Protein AF-A0A7S0FZH5-F1 (afdb_monomer)

Nearest PDB structures (foldseek):
  8ar9-assembly1_A  TM=8.920E-01  e=1.756E-12  Homo sapiens
  7obp-assembly5_E  TM=8.876E-01  e=1.480E-12  Homo sapiens
  7obp-assembly1_A  TM=9.022E-01  e=3.684E-12  Homo sapiens
  4acj-assembly1_A  TM=8.806E-01  e=5.813E-12  Danio rerio
  7uzi-assembly1_U  TM=8.685E-01  e=1.499E-10  Rattus norvegicus

Solvent-accessible surface area (backbone atoms only — not comparable to full-atom values): 9950 Å² total; per-residue (Å²): 125,67,74,50,82,84,49,50,66,61,55,47,72,67,42,50,76,82,55,60,80,35,50,80,42,78,57,41,36,30,94,81,66,43,65,29,34,57,49,48,31,59,43,34,53,73,49,58,69,48,33,29,26,40,42,37,32,24,33,31,40,84,88,67,46,42,27,37,40,37,35,40,35,43,32,34,56,44,67,41,43,95,43,51,48,44,63,68,59,32,56,74,51,75,29,52,73,73,61,19,31,39,38,26,28,53,30,51,96,89,56,58,57,81,74,44,77,28,48,44,55,78,73,54,58,36,50,44,32,19,39,73,84,29,62,40,38,33,33,31,30,83,36,38,37,39,39,32,36,32,53,53,45,37,30,36,18,15,48,10,47,19,32,66,33,60,43,63,58,85,71,61,92,88,57,68,86,91,58,69,40,62,34,38,40,77,44,44,36,31,28,36,52,90

Sequence (194 aa):
HVLWDALWPYLWQWLPELGRIRDPVRCFAARTDGYNLSALLSHCARAPANSPMLLALRVRTVGSSLAVLGAFLPAAVRGTGNGYLDLASYGLIGSFASDAYVFSVLGDETSHGPPQVWHWSGHNELLLHAPANASELFVGGDGVALSLDHTLGRGSTACCATFGSPQLLPPEPGAPEGKSVEYVVLDVEVFELD

InterPro domains:
  IPR006571 TLDc domain [PF07534] (5-193)
  IPR006571 TLDc domain [PS51886] (1-194)
  IPR006571 TLDc domain [SM00584] (1-194)

pLDDT: mean 91.88, std 7.61, range [66.44, 98.5]

Structure (mmCIF, N/CA/C/O backbone):
data_AF-A0A7S0FZH5-F1
#
_entry.id   AF-A0A7S0FZH5-F1
#
loop_
_atom_site.group_PDB
_atom_site.id
_atom_site.type_symbol
_atom_site.label_atom_id
_atom_site.label_alt_id
_atom_site.label_comp_id
_atom_site.label_asym_id
_atom_site.label_entity_id
_atom_site.label_seq_id
_atom_site.pdbx_PDB_ins_code
_atom_site.Cartn_x
_atom_site.Cartn_y
_atom_site.Cartn_z
_atom_site.occupancy
_atom_site.B_iso_or_equiv
_atom_site.auth_seq_id
_atom_site.auth_comp_id
_atom_site.auth_asym_id
_atom_site.auth_atom_id
_atom_site.pdbx_PDB_model_num
ATOM 1 N N . HIS A 1 1 ? 6.808 6.415 13.853 1.00 82.56 1 HIS A N 1
ATOM 2 C CA . HIS A 1 1 ? 6.868 5.281 12.926 1.00 82.56 1 HIS A CA 1
ATOM 3 C C . HIS A 1 1 ? 5.455 4.813 12.655 1.00 82.56 1 HIS A C 1
ATOM 5 O O . HIS A 1 1 ? 4.632 4.833 13.570 1.00 82.56 1 HIS A O 1
ATOM 11 N N . VAL A 1 2 ? 5.152 4.518 11.395 1.00 91.81 2 VAL A N 1
ATOM 12 C CA . VAL A 1 2 ? 3.875 3.935 10.969 1.00 91.81 2 VAL A CA 1
ATOM 13 C C . VAL A 1 2 ? 3.861 2.454 11.322 1.00 91.81 2 VAL A C 1
ATOM 15 O O . VAL A 1 2 ? 2.899 1.977 11.917 1.00 91.81 2 VAL A O 1
ATOM 18 N N . LEU A 1 3 ? 4.949 1.757 10.992 1.00 93.00 3 LEU A N 1
ATOM 19 C CA . LEU A 1 3 ? 5.161 0.354 11.325 1.00 93.00 3 LEU A CA 1
ATOM 20 C C . LEU A 1 3 ? 5.864 0.251 12.680 1.00 93.00 3 LEU A C 1
ATOM 22 O O . LEU A 1 3 ? 6.922 0.849 12.875 1.00 93.00 3 LEU A O 1
ATOM 26 N N . TRP A 1 4 ? 5.262 -0.483 13.614 1.00 93.50 4 TRP A N 1
ATOM 27 C CA . TRP A 1 4 ? 5.869 -0.814 14.904 1.00 93.50 4 TRP A CA 1
ATOM 28 C C . TRP A 1 4 ? 6.555 -2.181 14.854 1.00 93.50 4 TRP A C 1
ATOM 30 O O . TRP A 1 4 ? 6.238 -3.011 13.998 1.00 93.50 4 TRP A O 1
ATOM 40 N N . ASP A 1 5 ? 7.469 -2.429 15.794 1.00 91.81 5 ASP A N 1
ATOM 41 C CA . ASP A 1 5 ? 8.374 -3.588 15.769 1.00 91.81 5 ASP A CA 1
ATOM 42 C C . ASP A 1 5 ? 7.642 -4.930 15.641 1.00 91.81 5 ASP A C 1
ATOM 44 O O . ASP A 1 5 ? 8.070 -5.817 14.904 1.00 91.81 5 ASP A O 1
ATOM 48 N N . ALA A 1 6 ? 6.486 -5.061 16.296 1.00 92.31 6 ALA A N 1
ATOM 49 C CA . ALA A 1 6 ? 5.689 -6.284 16.256 1.00 92.31 6 ALA A CA 1
ATOM 50 C C . ALA A 1 6 ? 5.002 -6.557 14.901 1.00 92.31 6 ALA A C 1
ATOM 52 O O . ALA A 1 6 ? 4.570 -7.689 14.683 1.00 92.31 6 ALA A O 1
ATOM 53 N N . LEU A 1 7 ? 4.897 -5.581 13.984 1.00 93.56 7 LEU A N 1
ATOM 54 C CA . LEU A 1 7 ? 4.347 -5.811 12.637 1.00 93.56 7 LEU A CA 1
ATOM 55 C C . LEU A 1 7 ? 5.366 -6.396 11.669 1.00 93.56 7 LEU A C 1
ATOM 57 O O . LEU A 1 7 ? 4.976 -7.155 10.781 1.00 93.56 7 LEU A O 1
ATOM 61 N N . TRP A 1 8 ? 6.652 -6.077 11.829 1.00 92.94 8 TRP A N 1
ATOM 62 C CA . TRP A 1 8 ? 7.685 -6.507 10.885 1.00 92.94 8 TRP A CA 1
ATOM 63 C C . TRP A 1 8 ? 7.706 -8.017 10.637 1.00 92.94 8 TRP A C 1
ATOM 65 O O . TRP A 1 8 ? 7.735 -8.389 9.465 1.00 92.94 8 TRP A O 1
ATOM 75 N N . PRO A 1 9 ? 7.594 -8.902 11.651 1.00 93.06 9 PRO A N 1
ATOM 76 C CA . PRO A 1 9 ? 7.553 -10.343 11.412 1.00 93.06 9 PRO A CA 1
ATOM 77 C C . PRO A 1 9 ? 6.411 -10.780 10.485 1.00 93.06 9 PRO A C 1
ATOM 79 O O . PRO A 1 9 ? 6.614 -11.661 9.652 1.00 93.06 9 PRO A O 1
ATOM 82 N N . TYR A 1 10 ? 5.234 -10.147 10.589 1.00 93.19 10 TYR A N 1
ATOM 83 C CA . TYR A 1 10 ? 4.08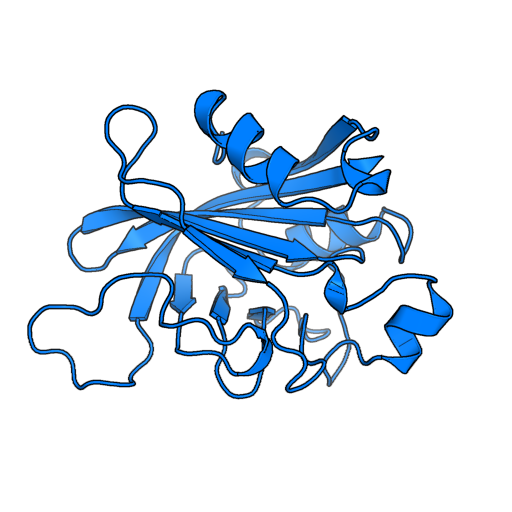8 -10.435 9.719 1.00 93.19 10 TYR A CA 1
ATOM 84 C C . TYR A 1 10 ? 4.338 -9.968 8.288 1.00 93.19 10 TYR A C 1
ATOM 86 O O . TYR A 1 10 ? 4.048 -10.694 7.346 1.00 93.19 10 TYR A O 1
ATOM 94 N N . LEU A 1 11 ? 4.911 -8.778 8.123 1.00 92.38 11 LEU A N 1
ATOM 95 C CA . LEU A 1 11 ? 5.228 -8.243 6.802 1.00 92.38 11 LEU A CA 1
ATOM 96 C C . LEU A 1 11 ? 6.306 -9.100 6.124 1.00 92.38 11 LEU A C 1
ATOM 98 O O . LEU A 1 11 ? 6.161 -9.457 4.960 1.00 92.38 11 LEU A O 1
ATOM 102 N N . TRP A 1 12 ? 7.329 -9.525 6.873 1.00 91.19 12 TRP A N 1
ATOM 103 C CA . TRP A 1 12 ? 8.430 -10.343 6.355 1.00 91.19 12 TRP A CA 1
ATOM 104 C C . TRP A 1 12 ? 7.996 -11.727 5.882 1.00 91.19 12 TRP A C 1
ATOM 106 O O . TRP A 1 12 ? 8.453 -12.193 4.840 1.00 91.19 12 TRP A O 1
ATOM 116 N N . GLN A 1 13 ? 7.106 -12.404 6.614 1.00 92.81 13 GLN A N 1
ATOM 117 C CA . GLN A 1 13 ? 6.624 -13.724 6.185 1.00 92.81 13 GLN A CA 1
ATOM 118 C C . GLN A 1 13 ? 5.816 -13.659 4.877 1.00 92.81 13 GLN A C 1
ATOM 120 O O . GLN A 1 13 ? 5.750 -14.658 4.163 1.00 92.81 13 GLN A O 1
ATOM 125 N N . TRP A 1 14 ? 5.227 -12.505 4.543 1.00 93.81 14 TRP A N 1
ATOM 126 C CA . TRP A 1 14 ? 4.457 -12.317 3.309 1.00 93.81 14 TRP A CA 1
ATOM 127 C C . TRP A 1 14 ? 5.321 -11.938 2.109 1.00 93.81 14 TRP A C 1
ATOM 129 O O . TRP A 1 14 ? 4.871 -12.079 0.973 1.00 93.81 14 TRP A O 1
ATOM 139 N N . LEU A 1 15 ? 6.564 -11.502 2.336 1.00 89.50 15 LEU A N 1
ATOM 140 C CA . LEU A 1 15 ? 7.503 -11.241 1.252 1.00 89.50 15 LEU A CA 1
ATOM 141 C C . LEU A 1 15 ? 7.856 -12.536 0.501 1.00 89.50 15 LEU A C 1
ATOM 143 O O . LEU A 1 15 ? 7.964 -13.601 1.131 1.00 89.50 15 LEU A O 1
ATOM 147 N N . PRO A 1 16 ? 8.131 -12.446 -0.814 1.00 85.69 16 PRO A N 1
ATOM 148 C CA . PRO A 1 16 ? 8.803 -13.507 -1.557 1.00 85.69 16 PRO A CA 1
ATOM 149 C C . PRO A 1 16 ? 10.143 -13.874 -0.912 1.00 85.69 16 PRO A C 1
ATOM 151 O O . PRO A 1 16 ? 10.786 -13.038 -0.275 1.00 85.69 16 PRO A O 1
ATOM 154 N N . GLU A 1 17 ? 10.612 -15.106 -1.113 1.00 84.88 17 GLU A N 1
ATOM 155 C CA . GLU A 1 17 ? 11.822 -15.627 -0.452 1.00 84.88 17 GLU A CA 1
ATOM 156 C C . GLU A 1 17 ? 13.056 -14.735 -0.648 1.00 84.88 17 GLU A C 1
ATOM 158 O O . GLU A 1 17 ? 13.764 -14.445 0.314 1.00 84.88 17 GLU A O 1
ATOM 163 N N . LEU A 1 18 ? 13.272 -14.233 -1.869 1.00 81.38 18 LEU A N 1
ATOM 164 C CA . LEU A 1 18 ? 14.382 -13.324 -2.182 1.00 81.38 18 LEU A CA 1
ATOM 165 C C . LEU A 1 18 ? 14.227 -11.932 -1.554 1.00 81.38 18 LEU A C 1
ATOM 167 O O . LEU A 1 18 ? 15.219 -11.231 -1.386 1.00 81.38 18 LEU A O 1
ATOM 171 N N . GLY A 1 19 ? 13.008 -11.517 -1.211 1.00 81.38 19 GLY A N 1
ATOM 172 C CA . GLY A 1 19 ? 12.767 -10.265 -0.495 1.00 81.38 19 GLY A CA 1
ATOM 173 C C . GLY A 1 19 ? 13.123 -10.362 0.988 1.00 81.38 19 GLY A C 1
ATOM 174 O O . GLY A 1 19 ? 13.505 -9.365 1.587 1.00 81.38 19 GLY A O 1
ATOM 175 N N . ARG A 1 20 ? 13.060 -11.561 1.584 1.00 87.00 20 ARG A N 1
ATOM 176 C CA . ARG A 1 20 ? 13.287 -11.764 3.029 1.00 87.00 20 ARG A CA 1
ATOM 177 C C . ARG A 1 20 ? 14.744 -11.628 3.463 1.00 87.00 20 ARG A C 1
ATOM 179 O O . ARG A 1 20 ? 14.995 -11.496 4.657 1.00 87.00 20 ARG A O 1
ATOM 186 N N . ILE A 1 21 ? 15.680 -11.708 2.517 1.00 87.75 21 ILE A N 1
ATOM 187 C CA . ILE A 1 21 ? 17.123 -11.568 2.770 1.00 87.75 21 ILE A CA 1
ATOM 188 C C . ILE A 1 21 ? 17.615 -10.119 2.682 1.00 87.75 21 ILE A C 1
ATOM 190 O O . ILE A 1 21 ? 18.785 -9.875 2.957 1.00 87.75 21 ILE A O 1
ATOM 194 N N . ARG A 1 22 ? 16.748 -9.198 2.252 1.00 87.81 22 ARG A N 1
ATOM 195 C CA . ARG A 1 22 ? 17.049 -7.773 2.099 1.00 87.81 22 ARG A CA 1
ATOM 196 C C . ARG A 1 22 ? 16.731 -7.021 3.375 1.00 87.81 22 ARG A C 1
ATOM 198 O O . ARG A 1 22 ? 15.865 -7.461 4.130 1.00 87.81 22 ARG A O 1
ATOM 205 N N . ASP A 1 23 ? 17.369 -5.878 3.577 1.00 90.56 23 ASP A N 1
ATOM 206 C CA . ASP A 1 23 ? 17.094 -5.012 4.719 1.00 90.56 23 ASP A CA 1
ATOM 207 C C . ASP A 1 23 ? 16.124 -3.883 4.317 1.00 90.56 23 ASP A C 1
ATOM 209 O O . ASP A 1 23 ? 16.268 -3.280 3.250 1.00 90.56 23 ASP A O 1
ATOM 213 N N . PRO A 1 24 ? 15.113 -3.554 5.147 1.00 93.75 24 PRO A N 1
ATOM 214 C CA . PRO A 1 24 ? 14.235 -2.429 4.867 1.00 93.75 24 PRO A CA 1
ATOM 215 C C . PRO A 1 24 ? 14.968 -1.111 5.113 1.00 93.75 24 PRO A C 1
ATOM 217 O O . PRO A 1 24 ? 15.319 -0.775 6.246 1.00 93.75 24 PRO A O 1
ATOM 220 N N . VAL A 1 25 ? 15.098 -0.299 4.070 1.00 95.00 25 VAL A N 1
ATOM 221 C CA . VAL A 1 25 ? 15.642 1.056 4.145 1.00 95.00 25 VAL A CA 1
ATOM 222 C C . VAL A 1 25 ? 14.518 2.057 3.918 1.00 95.00 25 VAL A C 1
ATOM 224 O O . VAL A 1 25 ? 13.882 2.098 2.868 1.00 95.00 25 VAL A O 1
ATOM 227 N N . ARG A 1 26 ? 14.247 2.907 4.912 1.00 96.25 26 ARG A N 1
ATOM 228 C CA . ARG A 1 26 ? 13.208 3.937 4.787 1.00 96.25 26 ARG A CA 1
ATOM 229 C C . ARG A 1 26 ? 13.628 4.999 3.768 1.00 96.25 26 ARG A C 1
ATOM 231 O O . ARG A 1 26 ? 14.534 5.784 4.044 1.00 96.25 26 ARG A O 1
ATOM 238 N N . CYS A 1 27 ? 12.930 5.071 2.638 1.00 96.25 27 CYS A N 1
ATOM 239 C CA . CYS A 1 27 ? 13.206 6.035 1.570 1.00 96.25 27 CYS A CA 1
ATOM 240 C C . CYS A 1 27 ? 12.354 7.313 1.671 1.00 96.25 27 CYS A C 1
ATOM 242 O O . CYS A 1 27 ? 12.761 8.369 1.177 1.00 96.25 27 CYS A O 1
ATOM 244 N N . PHE A 1 28 ? 11.189 7.233 2.323 1.00 98.06 28 PHE A N 1
ATOM 245 C CA . PHE A 1 28 ? 10.291 8.370 2.535 1.00 98.06 28 PHE A CA 1
ATOM 246 C C . PHE A 1 28 ? 9.565 8.279 3.882 1.00 98.06 28 PHE A C 1
ATOM 248 O O . PHE A 1 28 ? 9.106 7.206 4.280 1.00 98.06 28 PHE A O 1
ATOM 255 N N . ALA A 1 29 ? 9.406 9.419 4.552 1.00 98.00 29 ALA A N 1
ATOM 256 C CA . ALA A 1 29 ? 8.478 9.606 5.659 1.00 98.00 29 ALA A CA 1
ATOM 257 C C . ALA A 1 29 ? 7.843 11.001 5.607 1.00 98.00 29 ALA A C 1
ATOM 259 O O . ALA A 1 29 ? 8.543 12.013 5.653 1.00 98.00 29 ALA A O 1
ATOM 260 N N . ALA A 1 30 ? 6.509 11.076 5.606 1.00 97.50 30 ALA A N 1
ATOM 261 C CA . ALA A 1 30 ? 5.790 12.346 5.450 1.00 97.50 30 ALA A CA 1
ATOM 262 C C . ALA A 1 30 ? 6.169 13.393 6.517 1.00 97.50 30 ALA A C 1
ATOM 264 O O . ALA A 1 30 ? 6.278 14.583 6.220 1.00 97.50 30 ALA A O 1
ATOM 265 N N . ARG A 1 31 ? 6.451 12.958 7.756 1.00 95.88 31 ARG A N 1
ATOM 266 C CA . ARG A 1 31 ? 6.907 13.846 8.844 1.00 95.88 31 ARG A CA 1
ATOM 267 C C . ARG A 1 31 ? 8.218 14.575 8.561 1.00 95.88 31 ARG A C 1
ATOM 269 O O . ARG A 1 31 ? 8.404 15.660 9.105 1.00 95.88 31 ARG A O 1
ATOM 276 N N . THR A 1 32 ? 9.130 13.973 7.801 1.00 96.94 32 THR A N 1
ATOM 277 C CA . THR A 1 32 ? 10.469 14.528 7.544 1.00 96.94 32 THR A CA 1
ATOM 278 C C . THR A 1 32 ? 10.615 15.065 6.130 1.00 96.94 32 THR A C 1
ATOM 280 O O . THR A 1 32 ? 11.287 16.072 5.938 1.00 96.94 32 THR A O 1
ATOM 283 N N . ASP A 1 33 ? 9.951 14.434 5.164 1.00 97.38 33 ASP A N 1
ATOM 284 C CA . ASP A 1 33 ? 10.120 14.708 3.734 1.00 97.38 33 ASP A CA 1
ATOM 285 C C . ASP A 1 33 ? 8.951 15.517 3.139 1.00 97.38 33 ASP A C 1
ATOM 287 O O . ASP A 1 33 ? 9.020 15.980 2.001 1.00 97.38 33 ASP A O 1
ATOM 291 N N . GLY A 1 34 ? 7.890 15.741 3.924 1.00 95.44 34 GLY A N 1
ATOM 292 C CA . GLY A 1 34 ? 6.745 16.579 3.576 1.00 95.44 34 GLY A CA 1
ATOM 293 C C . GLY A 1 34 ? 5.462 15.801 3.266 1.00 95.44 34 GLY A C 1
ATOM 294 O O . GLY A 1 34 ? 5.477 14.650 2.843 1.00 95.44 34 GLY A O 1
ATOM 295 N N . TYR A 1 35 ? 4.322 16.471 3.448 1.00 95.00 35 TYR A N 1
ATOM 296 C CA . TYR A 1 35 ? 2.982 15.911 3.233 1.00 95.00 35 TYR A CA 1
ATOM 297 C C . TYR A 1 35 ? 2.454 16.266 1.842 1.00 95.00 35 TYR A C 1
ATOM 299 O O . TYR A 1 35 ? 1.548 17.081 1.689 1.00 95.00 35 TYR A O 1
ATOM 307 N N . ASN A 1 36 ? 3.087 15.729 0.803 1.00 96.44 36 ASN A N 1
ATOM 308 C CA . ASN A 1 36 ? 2.543 15.800 -0.548 1.00 96.44 36 ASN A CA 1
ATOM 309 C C . ASN A 1 36 ? 3.034 14.629 -1.398 1.00 96.44 36 ASN A C 1
ATOM 311 O O . ASN A 1 36 ? 4.153 14.138 -1.231 1.00 96.44 36 ASN A O 1
ATOM 315 N N . LEU A 1 37 ? 2.193 14.202 -2.334 1.00 97.38 37 LEU A N 1
ATOM 316 C CA . LEU A 1 37 ? 2.462 13.030 -3.155 1.00 97.38 37 LEU A CA 1
ATOM 317 C C . LEU A 1 37 ? 3.657 13.233 -4.097 1.00 97.38 37 LEU A C 1
ATOM 319 O O . LEU A 1 37 ? 4.410 12.296 -4.342 1.00 97.38 37 LEU A O 1
ATOM 323 N N . SER A 1 38 ? 3.887 14.459 -4.574 1.00 96.94 38 SER A N 1
ATOM 324 C CA . SER A 1 38 ? 5.043 14.775 -5.423 1.00 96.94 38 SER A CA 1
ATOM 325 C C . SER A 1 38 ? 6.376 14.497 -4.713 1.00 96.94 38 SER A C 1
ATOM 327 O O . SER A 1 38 ? 7.276 13.891 -5.300 1.00 96.94 38 SER A O 1
ATOM 329 N N . ALA A 1 39 ? 6.491 14.859 -3.431 1.00 97.06 39 ALA A N 1
ATOM 330 C CA . ALA A 1 39 ? 7.660 14.562 -2.606 1.00 97.06 39 ALA A CA 1
ATOM 331 C C . ALA A 1 39 ? 7.845 13.051 -2.406 1.00 97.06 39 ALA A C 1
ATOM 333 O O . ALA A 1 39 ? 8.954 12.552 -2.605 1.00 97.06 39 ALA A O 1
ATOM 334 N N . LEU A 1 40 ? 6.763 12.320 -2.103 1.00 97.88 40 LEU A N 1
ATOM 335 C CA . LEU A 1 40 ? 6.779 10.857 -1.977 1.00 97.88 40 LEU A CA 1
ATOM 336 C C . LEU A 1 40 ? 7.311 10.196 -3.251 1.00 97.88 40 LEU A C 1
ATOM 338 O O . LEU A 1 40 ? 8.287 9.445 -3.195 1.00 97.88 40 LEU A O 1
ATOM 342 N N . LEU A 1 41 ? 6.714 10.516 -4.403 1.00 96.88 41 LEU A N 1
ATOM 343 C CA . LEU A 1 41 ? 7.106 9.953 -5.697 1.00 96.88 41 LEU A CA 1
ATOM 344 C C . LEU A 1 41 ? 8.551 10.322 -6.056 1.00 96.88 41 LEU A C 1
ATOM 346 O O . LEU A 1 41 ? 9.298 9.478 -6.542 1.00 96.88 41 LEU A O 1
ATOM 350 N N . SER A 1 42 ? 8.973 11.558 -5.778 1.00 95.88 42 SER A N 1
ATOM 351 C CA . SER A 1 42 ? 10.339 12.023 -6.054 1.00 95.88 42 SER A CA 1
ATOM 352 C C . SER A 1 42 ? 11.394 11.328 -5.190 1.00 95.88 42 SER A C 1
ATOM 354 O O . SER A 1 42 ? 12.509 11.099 -5.654 1.00 95.88 42 SER A O 1
ATOM 356 N N . HIS A 1 43 ? 11.072 11.000 -3.935 1.00 96.88 43 HIS A N 1
ATOM 357 C CA . HIS A 1 43 ? 11.960 10.235 -3.057 1.00 96.88 43 HIS A CA 1
ATOM 358 C C . HIS A 1 43 ? 12.075 8.778 -3.508 1.00 96.88 43 HIS A C 1
ATOM 360 O O . HIS A 1 43 ? 13.184 8.271 -3.664 1.00 96.88 43 HIS A O 1
ATOM 366 N N . CYS A 1 44 ? 10.944 8.135 -3.793 1.00 96.06 44 CYS A N 1
ATOM 367 C CA . CYS A 1 44 ? 10.902 6.740 -4.227 1.00 96.06 44 CYS A CA 1
ATOM 368 C C . CYS A 1 44 ? 11.520 6.540 -5.628 1.00 96.06 44 CYS A C 1
ATOM 370 O O . CYS A 1 44 ? 12.129 5.511 -5.905 1.00 96.06 44 CYS A O 1
ATOM 372 N N . ALA A 1 45 ? 11.457 7.543 -6.510 1.00 93.88 45 ALA A N 1
ATOM 373 C CA . ALA A 1 45 ? 12.072 7.484 -7.838 1.00 93.88 45 ALA A CA 1
ATOM 374 C C . ALA A 1 45 ? 13.615 7.490 -7.834 1.00 93.88 45 ALA A C 1
ATOM 376 O O . ALA A 1 45 ? 14.214 7.256 -8.884 1.00 93.88 45 ALA A O 1
ATOM 377 N N . ARG A 1 46 ? 14.266 7.755 -6.690 1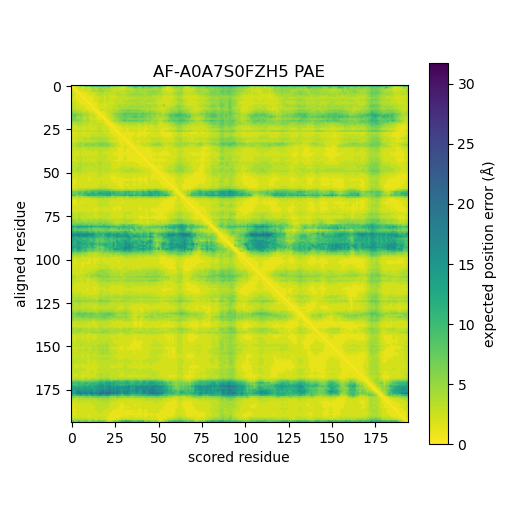.00 94.81 46 ARG A N 1
ATOM 378 C CA . ARG A 1 46 ? 15.736 7.677 -6.561 1.00 94.81 46 ARG A CA 1
ATOM 379 C C . ARG A 1 46 ? 16.247 6.238 -6.595 1.00 94.81 46 ARG A C 1
ATOM 381 O O . ARG A 1 46 ? 17.388 6.020 -6.992 1.00 94.81 46 ARG A O 1
ATOM 388 N N . ALA A 1 47 ? 15.407 5.289 -6.196 1.00 93.62 47 ALA A N 1
ATOM 389 C CA . ALA A 1 47 ? 15.702 3.871 -6.271 1.00 93.62 47 ALA A CA 1
ATOM 390 C C . ALA A 1 47 ? 15.642 3.357 -7.726 1.00 93.62 47 ALA A C 1
ATOM 392 O O . ALA A 1 47 ? 14.896 3.904 -8.560 1.00 93.62 47 ALA A O 1
ATOM 393 N N . PRO A 1 48 ? 16.376 2.280 -8.057 1.00 91.62 48 PRO A N 1
ATOM 394 C CA . PRO A 1 48 ? 16.173 1.516 -9.284 1.00 91.62 48 PRO A CA 1
ATOM 395 C C . PRO A 1 48 ? 14.696 1.179 -9.552 1.00 91.62 48 PRO A C 1
ATOM 397 O O . PRO A 1 48 ? 13.884 1.032 -8.643 1.00 91.62 48 PRO A O 1
ATOM 400 N N . ALA A 1 49 ? 14.314 1.054 -10.828 1.00 88.88 49 ALA A N 1
ATOM 401 C CA . ALA A 1 49 ? 12.923 0.761 -11.200 1.00 88.88 49 ALA A CA 1
ATOM 402 C C . ALA A 1 49 ? 12.404 -0.555 -10.613 1.00 88.88 49 ALA A C 1
ATOM 404 O O . ALA A 1 49 ? 11.245 -0.636 -10.216 1.00 88.88 49 ALA A O 1
ATOM 405 N N . ASN A 1 50 ? 13.285 -1.543 -10.519 1.00 89.31 50 ASN A N 1
ATOM 406 C CA . ASN A 1 50 ? 13.024 -2.870 -9.985 1.00 89.31 50 ASN A CA 1
ATOM 407 C C . ASN A 1 50 ? 13.228 -2.982 -8.467 1.00 89.31 50 ASN A C 1
ATOM 409 O O . ASN A 1 50 ? 13.209 -4.095 -7.948 1.00 89.31 50 ASN A O 1
ATOM 413 N N . SER A 1 51 ? 13.445 -1.872 -7.754 1.00 92.12 51 SER A N 1
ATOM 414 C CA . SER A 1 51 ? 13.529 -1.897 -6.295 1.00 92.12 51 SER A CA 1
ATOM 415 C C . SER A 1 51 ? 12.141 -2.131 -5.696 1.00 92.12 51 SER A C 1
ATOM 417 O O . SER A 1 51 ? 11.268 -1.276 -5.857 1.00 92.12 51 SER A O 1
ATOM 419 N N . PRO A 1 52 ? 11.898 -3.262 -5.016 1.00 93.44 52 PRO A N 1
ATOM 420 C CA . PRO A 1 52 ? 10.633 -3.510 -4.352 1.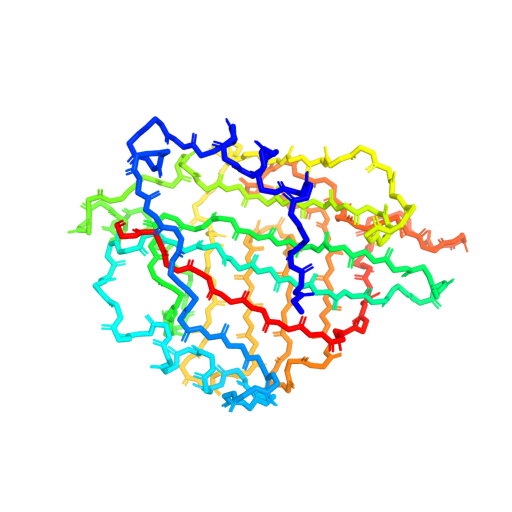00 93.44 52 PRO A CA 1
ATOM 421 C C . PRO A 1 52 ? 10.462 -2.563 -3.163 1.00 93.44 52 PRO A C 1
ATOM 423 O O . PRO A 1 52 ? 11.419 -2.247 -2.451 1.00 93.44 52 PRO A O 1
ATOM 426 N N . MET A 1 53 ? 9.229 -2.113 -2.949 1.00 95.94 53 MET A N 1
ATOM 427 C CA . MET A 1 53 ? 8.906 -1.125 -1.930 1.00 95.94 53 MET A CA 1
ATOM 428 C C . MET A 1 53 ? 7.682 -1.516 -1.115 1.00 95.94 53 MET A C 1
ATOM 430 O O . MET A 1 53 ? 6.685 -2.006 -1.640 1.00 95.94 53 MET A O 1
ATOM 434 N N . LEU A 1 54 ? 7.746 -1.230 0.179 1.00 97.12 54 LEU A N 1
ATOM 435 C CA . LEU A 1 54 ? 6.649 -1.353 1.122 1.00 97.12 54 LEU A CA 1
ATOM 436 C C . LEU A 1 54 ? 6.111 0.042 1.454 1.00 97.12 54 LEU A C 1
ATOM 438 O O . LEU A 1 54 ? 6.783 0.831 2.118 1.00 97.12 54 LEU A O 1
ATOM 442 N N . LEU A 1 55 ? 4.892 0.334 1.006 1.00 98.19 55 LEU A N 1
ATOM 443 C CA . LEU A 1 55 ? 4.125 1.524 1.366 1.00 98.19 55 LEU A CA 1
ATOM 444 C C . LEU A 1 55 ? 3.287 1.225 2.611 1.00 98.19 55 LEU A C 1
ATOM 446 O O . LEU A 1 55 ? 2.510 0.270 2.612 1.00 98.19 55 LEU A O 1
ATOM 450 N N . ALA A 1 56 ? 3.390 2.065 3.638 1.00 98.25 56 ALA A N 1
ATOM 451 C CA . ALA A 1 56 ? 2.610 1.941 4.861 1.00 98.25 56 ALA A CA 1
ATOM 452 C C . ALA A 1 56 ? 1.955 3.272 5.248 1.00 98.25 56 ALA A C 1
ATOM 454 O O . ALA A 1 56 ? 2.595 4.325 5.281 1.00 98.25 56 ALA A O 1
ATOM 455 N N . LEU A 1 57 ? 0.672 3.203 5.593 1.00 98.50 57 LEU A N 1
ATOM 456 C CA . LEU A 1 57 ? -0.162 4.323 6.004 1.00 98.50 57 LEU A CA 1
ATOM 457 C C . LEU A 1 57 ? -0.680 4.081 7.408 1.00 98.50 57 LEU A C 1
ATOM 459 O O . LEU A 1 57 ? -1.356 3.085 7.659 1.00 98.50 57 LEU A O 1
ATOM 463 N N . ARG A 1 58 ? -0.456 5.038 8.306 1.00 98.19 58 ARG A N 1
ATOM 464 C CA . ARG A 1 58 ? -1.221 5.100 9.548 1.00 98.19 58 ARG A CA 1
ATOM 465 C C . ARG A 1 58 ? -2.461 5.930 9.280 1.00 98.19 58 ARG A C 1
ATOM 467 O O . ARG A 1 58 ? -2.347 7.094 8.900 1.00 98.19 58 ARG A O 1
ATOM 474 N N . VAL A 1 59 ? -3.637 5.362 9.509 1.00 97.88 59 VAL A N 1
ATOM 475 C CA . VAL A 1 59 ? -4.907 6.003 9.161 1.00 97.88 59 VAL A CA 1
ATOM 476 C C . VAL A 1 59 ? -5.866 6.047 10.343 1.00 97.88 59 VAL A C 1
ATOM 478 O O . VAL A 1 59 ? -5.724 5.326 11.335 1.00 97.88 59 VAL A O 1
ATOM 481 N N . ARG A 1 60 ? -6.864 6.918 10.223 1.00 96.50 60 ARG A N 1
ATOM 482 C CA . ARG A 1 60 ? -8.040 6.967 11.081 1.00 96.50 60 ARG A CA 1
ATOM 483 C C . ARG A 1 60 ? -9.283 6.798 10.219 1.00 96.50 60 ARG A C 1
ATOM 485 O O . ARG A 1 60 ? -9.486 7.540 9.260 1.00 96.50 60 ARG A O 1
ATOM 492 N N . THR A 1 61 ? -10.109 5.833 10.591 1.00 89.88 61 THR A N 1
ATOM 493 C CA . THR A 1 61 ? -11.439 5.625 10.005 1.00 89.88 61 THR A CA 1
ATOM 494 C C . THR A 1 61 ? -12.398 6.744 10.422 1.00 89.88 61 THR A C 1
ATOM 496 O O . THR A 1 61 ? -12.157 7.442 11.410 1.00 89.88 61 THR A O 1
ATOM 499 N N . VAL A 1 62 ? -13.515 6.908 9.712 1.00 80.06 62 VAL A N 1
ATOM 500 C CA . VAL A 1 62 ? -14.546 7.898 10.075 1.00 80.06 62 VAL A CA 1
ATOM 501 C C . VAL A 1 62 ? -15.147 7.607 11.467 1.00 80.06 62 VAL A C 1
ATOM 503 O O . VAL A 1 62 ? -15.306 8.526 12.272 1.00 80.06 62 VAL A O 1
ATOM 506 N N . GLY A 1 63 ? -15.288 6.329 11.841 1.00 79.19 63 GLY A N 1
ATOM 507 C CA . GLY A 1 63 ? -15.631 5.870 13.198 1.00 79.19 63 GLY A CA 1
ATOM 508 C C . GLY A 1 63 ? -14.546 6.084 14.269 1.00 79.19 63 GLY A C 1
ATOM 509 O O . GLY A 1 63 ? -14.670 5.585 15.384 1.00 79.19 63 GLY A O 1
ATOM 510 N N . SER A 1 64 ? -13.475 6.820 13.953 1.00 82.69 64 SER A N 1
ATOM 511 C CA . SER A 1 64 ? -12.344 7.155 14.834 1.00 82.69 64 SER A CA 1
ATOM 512 C C . SER A 1 64 ? -11.456 5.988 15.280 1.00 82.69 64 SER A C 1
ATOM 514 O O . SER A 1 64 ? -10.535 6.195 16.071 1.00 82.69 64 SER A O 1
ATOM 516 N N . SER A 1 65 ? -11.644 4.786 14.734 1.00 91.69 65 SER A N 1
ATOM 517 C CA . SER A 1 65 ? -10.704 3.676 14.922 1.00 91.69 65 SER A CA 1
ATOM 518 C C . SER A 1 65 ? -9.410 3.925 14.148 1.00 91.69 65 SER A C 1
ATOM 520 O O . SER A 1 65 ? -9.443 4.418 13.015 1.00 91.69 65 SER A O 1
ATOM 522 N N . LEU A 1 66 ? -8.279 3.576 14.758 1.00 96.50 66 LEU A N 1
ATOM 523 C CA . LEU A 1 66 ? -6.971 3.583 14.108 1.00 96.50 66 LEU A CA 1
ATOM 524 C C . LEU A 1 66 ? -6.767 2.302 13.304 1.00 96.50 66 LEU A C 1
ATOM 526 O O . LEU A 1 66 ? -7.329 1.258 13.634 1.00 96.50 66 LEU A O 1
ATOM 530 N N . ALA A 1 67 ? -5.963 2.400 12.255 1.00 97.31 67 ALA A N 1
ATOM 531 C CA . ALA A 1 67 ? -5.497 1.248 11.506 1.00 97.31 67 ALA A CA 1
ATOM 532 C C . ALA A 1 67 ? -4.164 1.552 10.818 1.00 97.31 67 ALA A C 1
ATOM 534 O O . ALA A 1 67 ? -3.788 2.717 10.632 1.00 97.31 67 ALA A O 1
ATOM 535 N N . VAL A 1 68 ? -3.486 0.490 10.397 1.00 98.06 68 VAL A N 1
ATOM 536 C CA . VAL A 1 68 ? -2.391 0.548 9.433 1.00 98.06 68 VAL A CA 1
ATOM 537 C C . VAL A 1 68 ? -2.834 -0.152 8.161 1.00 98.06 68 VAL A C 1
ATOM 539 O O . VAL A 1 68 ? -3.266 -1.302 8.202 1.00 98.06 68 VAL A O 1
ATOM 542 N N . LEU A 1 69 ? -2.724 0.550 7.041 1.00 98.44 69 LEU A N 1
ATOM 543 C CA . LEU A 1 69 ? -2.941 0.005 5.706 1.00 98.44 69 LEU A CA 1
ATOM 544 C C . LEU A 1 69 ? -1.626 0.035 4.951 1.00 98.44 69 LEU A C 1
ATOM 546 O O . LEU A 1 69 ? -0.779 0.888 5.214 1.00 98.44 69 LEU A O 1
ATOM 550 N N . GLY A 1 70 ? -1.464 -0.832 3.969 1.00 98.19 70 GLY A N 1
ATOM 551 C CA . GLY A 1 70 ? -0.307 -0.713 3.108 1.00 98.19 70 GLY A CA 1
ATOM 552 C C . GLY A 1 70 ? -0.301 -1.683 1.955 1.00 98.19 70 GLY A C 1
ATOM 553 O O . GLY A 1 70 ? -1.230 -2.467 1.755 1.00 98.19 70 GLY A O 1
ATOM 554 N N . ALA A 1 71 ? 0.776 -1.594 1.193 1.00 98.00 71 ALA A N 1
ATOM 555 C CA . ALA A 1 71 ? 1.010 -2.418 0.032 1.00 98.00 71 ALA A CA 1
ATOM 556 C C . ALA A 1 71 ? 2.494 -2.721 -0.105 1.00 98.00 71 ALA A C 1
ATOM 558 O O . ALA A 1 71 ? 3.336 -1.846 0.100 1.00 98.00 71 ALA A O 1
ATOM 559 N N . PHE A 1 72 ? 2.800 -3.947 -0.498 1.00 96.56 72 PHE A N 1
ATOM 560 C CA . PHE A 1 72 ? 4.098 -4.293 -1.037 1.00 96.56 72 PHE A CA 1
ATOM 561 C C . PHE A 1 72 ? 4.011 -4.312 -2.559 1.00 96.56 72 PHE A C 1
ATOM 563 O O . PHE A 1 72 ? 3.143 -4.968 -3.141 1.00 96.56 72 PHE A O 1
ATOM 570 N N . LEU A 1 73 ? 4.908 -3.566 -3.192 1.00 94.88 73 LEU A N 1
ATOM 571 C CA . LEU A 1 73 ? 4.990 -3.406 -4.632 1.00 94.88 73 LEU A CA 1
ATOM 572 C C . LEU A 1 73 ? 6.341 -3.947 -5.108 1.00 94.88 73 LEU A C 1
ATOM 574 O O . LEU A 1 73 ? 7.377 -3.535 -4.587 1.00 94.88 73 LEU A O 1
ATOM 578 N N . PRO A 1 74 ? 6.374 -4.816 -6.130 1.00 92.62 74 PRO A N 1
ATOM 579 C CA . PRO A 1 74 ? 7.610 -5.427 -6.621 1.00 92.62 74 PRO A CA 1
ATOM 580 C C . PRO A 1 74 ? 8.459 -4.470 -7.477 1.00 92.62 74 PRO A C 1
ATOM 582 O O . PRO A 1 74 ? 9.391 -4.895 -8.153 1.00 92.62 74 PRO A O 1
ATOM 585 N N . ALA A 1 75 ? 8.116 -3.184 -7.495 1.00 91.94 75 ALA A N 1
ATOM 586 C CA . ALA A 1 75 ? 8.809 -2.128 -8.212 1.00 91.94 75 ALA A CA 1
ATOM 587 C C . ALA A 1 75 ? 8.698 -0.820 -7.432 1.00 91.94 75 ALA A C 1
ATOM 589 O O . ALA A 1 75 ? 7.802 -0.643 -6.600 1.00 91.94 75 ALA A O 1
ATOM 590 N N . ALA A 1 76 ? 9.584 0.115 -7.755 1.00 93.38 76 ALA A N 1
ATOM 591 C CA . ALA A 1 76 ? 9.658 1.376 -7.048 1.00 93.38 76 ALA A CA 1
ATOM 592 C C . ALA A 1 76 ? 8.403 2.221 -7.290 1.00 93.38 76 ALA A C 1
ATOM 594 O O . ALA A 1 76 ? 7.944 2.361 -8.427 1.00 93.38 76 ALA A O 1
ATOM 595 N N . VAL A 1 77 ? 7.896 2.854 -6.232 1.00 94.44 77 VAL A N 1
ATOM 596 C CA . VAL A 1 77 ? 6.726 3.737 -6.300 1.00 94.44 77 VAL A CA 1
ATOM 597 C C . VAL A 1 77 ? 7.087 5.001 -7.080 1.00 94.44 77 VAL A C 1
ATOM 599 O O . VAL A 1 77 ? 7.828 5.853 -6.603 1.00 94.44 77 VAL A O 1
ATOM 602 N N . ARG A 1 78 ? 6.596 5.131 -8.312 1.00 91.75 78 ARG A N 1
ATOM 603 C CA . ARG A 1 78 ? 6.942 6.246 -9.206 1.00 91.75 78 ARG A CA 1
ATOM 604 C C . ARG A 1 78 ? 5.761 6.654 -10.065 1.00 91.75 78 ARG A C 1
ATOM 606 O O . ARG A 1 78 ? 4.810 5.895 -10.217 1.00 91.75 78 ARG A O 1
ATOM 613 N N . GLY A 1 79 ? 5.851 7.850 -10.642 1.00 90.69 79 GLY A N 1
ATOM 614 C CA . GLY A 1 79 ? 4.867 8.317 -11.611 1.00 90.69 79 GLY A CA 1
ATOM 615 C C . GLY A 1 79 ? 4.773 7.360 -12.801 1.00 90.69 79 GLY A C 1
ATOM 616 O O . GLY A 1 79 ? 5.790 6.996 -13.390 1.00 90.69 79 GLY A O 1
ATOM 617 N N . THR A 1 80 ? 3.554 6.964 -13.151 1.00 89.94 80 THR A N 1
ATOM 618 C CA . THR A 1 80 ? 3.247 5.963 -14.185 1.00 89.94 80 THR A CA 1
ATOM 619 C C . THR A 1 80 ? 2.694 6.594 -15.470 1.00 89.94 80 THR A C 1
ATOM 621 O O . THR A 1 80 ? 2.342 5.900 -16.421 1.00 89.94 80 THR A O 1
ATOM 624 N N . GLY A 1 81 ? 2.619 7.928 -15.535 1.00 86.56 81 GLY A N 1
ATOM 625 C CA . GLY A 1 81 ? 2.081 8.645 -16.692 1.00 86.56 81 GLY A CA 1
ATOM 626 C C . GLY A 1 81 ? 0.553 8.633 -16.706 1.00 86.56 81 GLY A C 1
ATOM 627 O O . GLY A 1 81 ? -0.062 9.106 -15.762 1.00 86.56 81 GLY A O 1
ATOM 628 N N . ASN A 1 82 ? -0.065 8.134 -17.779 1.00 81.75 82 ASN A N 1
ATOM 629 C CA . ASN A 1 82 ? -1.529 8.148 -17.944 1.00 81.75 82 ASN A CA 1
ATOM 630 C C . ASN A 1 82 ? -2.201 6.801 -17.628 1.00 81.75 82 ASN A C 1
ATOM 632 O O . ASN A 1 82 ? -3.404 6.665 -17.829 1.00 81.75 82 ASN A O 1
ATOM 636 N N . GLY A 1 83 ? -1.448 5.797 -17.176 1.00 85.00 83 GLY A N 1
ATOM 637 C CA . GLY A 1 83 ? -1.962 4.442 -16.972 1.00 85.00 83 GLY A CA 1
ATOM 638 C C . GLY A 1 83 ? -1.327 3.741 -15.782 1.00 85.00 83 GLY A C 1
ATOM 639 O O . GLY A 1 83 ? -0.494 4.319 -15.083 1.00 85.00 83 GLY A O 1
ATOM 640 N N . TYR A 1 84 ? -1.764 2.517 -15.515 1.00 85.62 84 TYR A N 1
ATOM 641 C CA . TYR A 1 84 ? -1.116 1.637 -14.545 1.00 85.62 84 TYR A CA 1
ATOM 642 C C . TYR A 1 84 ? 0.223 1.127 -15.098 1.00 85.62 84 TYR A C 1
ATOM 644 O O . TYR A 1 84 ? 0.412 1.084 -16.314 1.00 85.62 84 TYR A O 1
ATOM 652 N N . LEU A 1 85 ? 1.140 0.719 -14.218 1.00 81.00 85 LEU A N 1
ATOM 653 C CA . LEU A 1 85 ? 2.263 -0.132 -14.630 1.00 81.00 85 LEU A CA 1
ATOM 654 C C . LEU A 1 85 ? 1.715 -1.496 -15.072 1.00 81.00 85 LEU A C 1
ATOM 656 O O . LEU A 1 85 ? 1.054 -2.163 -14.282 1.00 81.00 85 LEU A O 1
ATOM 660 N N . ASP A 1 86 ? 1.966 -1.889 -16.320 1.00 69.56 86 ASP A N 1
ATOM 661 C CA . ASP A 1 86 ? 1.490 -3.146 -16.918 1.00 69.56 86 ASP A CA 1
ATOM 662 C C . ASP A 1 86 ? 2.524 -4.289 -16.809 1.00 69.56 86 ASP A C 1
ATOM 664 O O . ASP A 1 86 ? 3.685 -4.058 -16.451 1.00 69.56 86 ASP A O 1
ATOM 668 N N . LEU A 1 87 ? 2.141 -5.539 -17.134 1.00 67.44 87 LEU A N 1
ATOM 669 C CA . LEU A 1 87 ? 3.072 -6.683 -17.130 1.00 67.44 87 LEU A CA 1
ATOM 670 C C . LEU A 1 87 ? 4.321 -6.448 -17.964 1.00 67.44 87 LEU A C 1
ATOM 672 O O . LEU A 1 87 ? 5.394 -6.906 -17.581 1.00 67.44 87 LEU A O 1
ATOM 676 N N . ALA A 1 88 ? 4.191 -5.797 -19.120 1.00 66.44 88 ALA A N 1
ATOM 677 C CA . ALA A 1 88 ? 5.329 -5.545 -19.992 1.00 66.44 88 ALA A CA 1
ATOM 678 C C . ALA A 1 88 ? 6.361 -4.675 -19.263 1.00 66.44 88 ALA A C 1
ATOM 680 O O . ALA A 1 88 ? 7.551 -4.988 -19.277 1.00 66.44 88 ALA A O 1
ATOM 681 N N . SER A 1 89 ? 5.897 -3.650 -18.547 1.00 74.69 89 SER A N 1
ATOM 682 C CA . SER A 1 89 ? 6.737 -2.798 -17.710 1.00 74.69 89 SER A CA 1
ATOM 683 C C . SER A 1 89 ? 7.414 -3.590 -16.590 1.00 74.69 89 SER A C 1
ATOM 685 O O . SER A 1 89 ? 8.616 -3.432 -16.394 1.00 74.69 89 SER A O 1
ATOM 687 N N . TYR A 1 90 ? 6.685 -4.481 -15.906 1.00 72.88 90 TYR A N 1
ATOM 688 C CA . TYR A 1 90 ? 7.239 -5.345 -14.852 1.00 72.88 90 TYR A CA 1
ATOM 689 C C . TYR A 1 90 ? 8.245 -6.378 -15.388 1.00 72.88 90 TYR A C 1
ATOM 691 O O . TYR A 1 90 ? 9.322 -6.554 -14.819 1.00 72.88 90 TYR A O 1
ATOM 699 N N . GLY A 1 91 ? 7.953 -7.000 -16.530 1.00 69.56 91 GLY A N 1
ATOM 700 C CA . GLY A 1 91 ? 8.843 -7.951 -17.192 1.00 69.56 91 GLY A CA 1
ATOM 701 C C . GLY A 1 91 ? 10.142 -7.305 -17.678 1.00 69.56 91 GLY A C 1
ATOM 702 O O . GLY A 1 91 ? 11.206 -7.907 -17.557 1.00 69.56 91 GLY A O 1
ATOM 703 N N . LEU A 1 92 ? 10.085 -6.058 -18.159 1.00 68.50 92 LEU A N 1
ATOM 704 C CA . LEU A 1 92 ? 11.272 -5.298 -18.573 1.00 68.50 92 LEU A CA 1
ATOM 705 C C . LEU A 1 92 ? 12.206 -4.961 -17.408 1.00 68.50 92 LEU A C 1
ATOM 707 O O . LEU A 1 92 ? 13.415 -4.853 -17.607 1.00 68.50 92 LEU A O 1
ATOM 711 N N . ILE A 1 93 ? 11.658 -4.800 -16.204 1.00 70.88 93 ILE A N 1
ATOM 712 C CA . ILE A 1 93 ? 12.433 -4.510 -14.992 1.00 70.88 93 ILE A CA 1
ATOM 713 C C . ILE A 1 93 ? 12.749 -5.777 -14.178 1.00 70.88 93 ILE A C 1
ATOM 715 O O . ILE A 1 93 ? 13.416 -5.690 -13.153 1.00 70.88 93 ILE A O 1
ATOM 719 N N . GLY A 1 94 ? 12.337 -6.960 -14.647 1.00 68.19 94 GLY A N 1
ATOM 720 C CA . GLY A 1 94 ? 12.614 -8.238 -13.982 1.00 68.19 94 GLY A CA 1
ATOM 721 C C . GLY A 1 94 ? 11.836 -8.446 -12.679 1.00 68.19 94 GLY A C 1
ATOM 722 O O . GLY A 1 94 ? 12.306 -9.167 -11.802 1.00 68.19 94 GLY A O 1
ATOM 723 N N . SER A 1 95 ? 10.671 -7.812 -12.554 1.00 76.50 95 SER A N 1
ATOM 724 C CA . SER A 1 95 ? 9.784 -7.899 -11.393 1.00 76.50 95 SER A CA 1
ATOM 725 C C . SER A 1 95 ? 8.525 -8.695 -11.733 1.00 76.50 95 SER A C 1
ATOM 727 O O . SER A 1 95 ? 8.060 -8.682 -12.873 1.00 76.50 95 SER A O 1
ATOM 729 N N . PHE A 1 96 ? 7.933 -9.358 -10.740 1.00 81.75 96 PHE A N 1
ATOM 730 C CA . PHE A 1 96 ? 6.736 -10.175 -10.936 1.00 81.75 96 PHE A CA 1
ATOM 731 C C . PHE A 1 96 ? 5.547 -9.582 -10.193 1.00 81.75 96 PHE A C 1
ATOM 733 O O . PHE A 1 96 ? 5.596 -9.394 -8.981 1.00 81.75 96 PHE A O 1
ATOM 740 N N . ALA A 1 97 ? 4.447 -9.330 -10.909 1.00 82.31 97 ALA A N 1
ATOM 741 C CA . ALA A 1 97 ? 3.219 -8.819 -10.301 1.00 82.31 97 ALA A CA 1
ATOM 742 C C . ALA A 1 97 ? 2.677 -9.737 -9.187 1.00 82.31 97 ALA A C 1
ATOM 744 O O . ALA A 1 97 ? 2.054 -9.258 -8.243 1.00 82.31 97 ALA A O 1
ATOM 745 N N . SER A 1 98 ? 2.982 -11.038 -9.265 1.00 87.44 98 SER A N 1
ATOM 746 C CA . SER A 1 98 ? 2.626 -12.052 -8.268 1.00 87.44 98 SER A CA 1
ATOM 747 C C . SER A 1 98 ? 3.190 -11.808 -6.878 1.00 87.44 98 SER A C 1
ATOM 749 O O . SER A 1 98 ? 2.648 -12.329 -5.907 1.00 87.44 98 SER A O 1
ATOM 751 N N . ASP A 1 99 ? 4.257 -11.024 -6.777 1.00 90.88 99 ASP A N 1
ATOM 752 C CA . ASP A 1 99 ? 4.889 -10.724 -5.500 1.00 90.88 99 ASP A CA 1
ATOM 753 C C . ASP A 1 99 ? 4.132 -9.632 -4.736 1.00 90.88 99 ASP A C 1
ATOM 755 O O . ASP A 1 99 ? 4.334 -9.471 -3.535 1.00 90.88 99 ASP A O 1
ATOM 759 N N . ALA A 1 100 ? 3.249 -8.887 -5.411 1.00 94.38 100 ALA A N 1
ATOM 760 C CA . ALA A 1 100 ? 2.505 -7.791 -4.815 1.00 94.38 100 ALA A CA 1
ATOM 761 C C . ALA A 1 100 ? 1.434 -8.279 -3.829 1.00 94.38 100 ALA A C 1
ATOM 763 O O . ALA A 1 100 ? 0.741 -9.278 -4.055 1.00 94.38 100 ALA A O 1
ATOM 764 N N . TYR A 1 101 ? 1.234 -7.509 -2.762 1.00 97.06 101 TYR A N 1
ATOM 765 C CA . TYR A 1 101 ? 0.126 -7.705 -1.831 1.00 97.06 101 TYR A CA 1
ATOM 766 C C . TYR A 1 101 ? -0.322 -6.385 -1.208 1.00 97.06 101 TYR A C 1
ATOM 768 O O . TYR A 1 101 ? 0.445 -5.426 -1.118 1.00 97.06 101 TYR A O 1
ATOM 776 N N . VAL A 1 102 ? -1.556 -6.365 -0.715 1.00 98.38 102 VAL A N 1
ATOM 777 C CA . VAL A 1 102 ? -2.075 -5.319 0.176 1.00 98.38 102 VAL A CA 1
ATOM 778 C C . VAL A 1 102 ? -2.348 -5.902 1.553 1.00 98.38 102 VAL A C 1
ATOM 780 O O . VAL A 1 102 ? -2.610 -7.098 1.689 1.00 98.38 102 VAL A O 1
ATOM 783 N N . PHE A 1 103 ? -2.279 -5.073 2.588 1.00 98.38 103 PHE A N 1
ATOM 784 C CA . PHE A 1 103 ? -2.509 -5.517 3.957 1.00 98.38 103 PHE A CA 1
ATOM 785 C C . PHE A 1 103 ? -3.272 -4.486 4.783 1.00 98.38 103 PHE A C 1
ATOM 787 O O . PHE A 1 103 ? -3.318 -3.294 4.465 1.00 98.38 103 PHE A O 1
ATOM 794 N N . SER A 1 104 ? -3.867 -4.972 5.869 1.00 97.88 104 SER A N 1
ATOM 795 C CA . SER A 1 104 ? -4.577 -4.159 6.850 1.00 97.88 104 SER A CA 1
ATOM 796 C C . SER A 1 104 ? -4.364 -4.693 8.260 1.00 97.88 104 SER A C 1
ATOM 798 O O . SER A 1 104 ? -4.327 -5.902 8.500 1.00 97.88 104 SER A O 1
ATOM 800 N N . VAL A 1 105 ? -4.223 -3.766 9.203 1.00 97.44 105 VAL A N 1
ATOM 801 C CA . VAL A 1 105 ? -4.162 -4.032 10.636 1.00 97.44 105 VAL A CA 1
ATOM 802 C C . VAL A 1 105 ? -5.080 -3.042 11.339 1.00 97.44 105 VAL A C 1
ATOM 804 O O . VAL A 1 105 ? -4.814 -1.842 11.345 1.00 97.44 105 VAL A O 1
ATOM 807 N N . LEU A 1 106 ? -6.165 -3.530 11.937 1.00 96.19 106 LEU A N 1
ATOM 808 C CA . LEU A 1 106 ? -7.078 -2.693 12.717 1.00 96.19 106 LEU A CA 1
ATOM 809 C C . LEU A 1 106 ? -6.523 -2.489 14.127 1.00 96.19 106 LEU A C 1
ATOM 811 O O . LEU A 1 106 ? -6.243 -3.468 14.817 1.00 96.19 106 LEU A O 1
ATOM 815 N N . GLY A 1 107 ? -6.415 -1.236 14.562 1.00 94.94 107 GLY A N 1
ATOM 816 C CA . GLY A 1 107 ? -5.869 -0.842 15.857 1.00 94.94 107 GLY A CA 1
ATOM 817 C C . GLY A 1 107 ? -4.543 -0.088 15.760 1.00 94.94 107 GLY A C 1
ATOM 818 O O . GLY A 1 107 ? -4.231 0.541 14.746 1.00 94.94 107 GLY A O 1
ATOM 819 N N . ASP A 1 108 ? -3.783 -0.121 16.850 1.00 94.25 108 ASP A N 1
ATOM 820 C CA . ASP A 1 108 ? -2.473 0.515 16.981 1.00 94.25 108 ASP A CA 1
ATOM 821 C C . ASP A 1 108 ? -1.454 -0.405 17.669 1.00 94.25 108 ASP A C 1
ATOM 823 O O . ASP A 1 108 ? -1.751 -1.555 17.982 1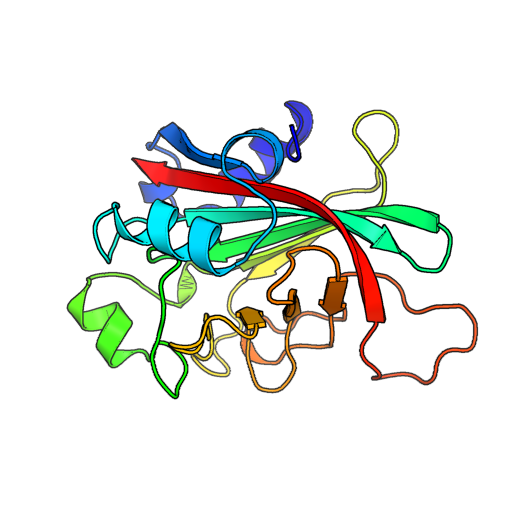.00 94.25 108 ASP A O 1
ATOM 827 N N . GLU A 1 109 ? -0.251 0.113 17.913 1.00 93.75 109 GLU A N 1
ATOM 828 C CA . GLU A 1 109 ? 0.861 -0.600 18.553 1.00 93.75 109 GLU A CA 1
ATOM 829 C C . GLU A 1 109 ? 0.496 -1.266 19.888 1.00 93.75 109 GLU A C 1
ATOM 831 O O . GLU A 1 109 ? 1.051 -2.307 20.229 1.00 93.75 109 GLU A O 1
ATOM 836 N N . THR 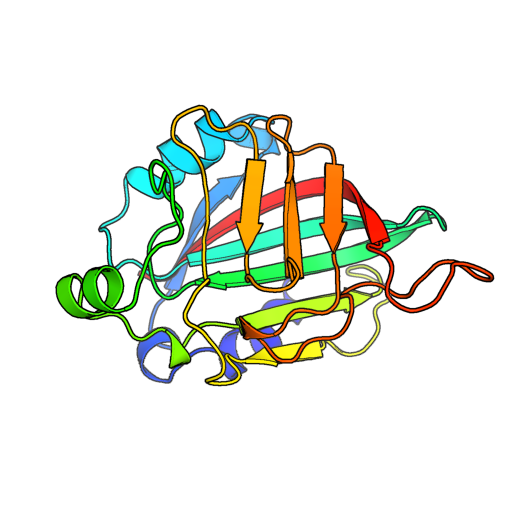A 1 110 ? -0.441 -0.691 20.643 1.00 93.31 110 THR A N 1
ATOM 837 C CA . THR A 1 110 ? -0.808 -1.186 21.976 1.00 93.31 110 THR A CA 1
ATOM 838 C C . THR A 1 110 ? -1.969 -2.170 21.944 1.00 93.31 110 THR A C 1
ATOM 840 O O . THR A 1 110 ? -2.060 -3.050 22.800 1.00 93.31 110 THR A O 1
ATOM 843 N N . SER A 1 111 ? -2.868 -2.023 20.971 1.00 94.00 111 SER A N 1
ATOM 844 C CA . SER A 1 111 ? -4.071 -2.837 20.847 1.00 94.00 111 SER A CA 1
ATOM 845 C C . SER A 1 111 ? -4.477 -2.947 19.384 1.00 94.00 111 SER A C 1
ATOM 847 O O . SER A 1 111 ? -5.070 -2.021 18.824 1.00 94.00 111 SER A O 1
ATOM 849 N N . HIS A 1 112 ? -4.228 -4.111 18.784 1.00 95.00 112 HIS A N 1
ATOM 850 C CA . HIS A 1 112 ? -4.606 -4.393 17.406 1.00 95.00 112 HIS A CA 1
ATOM 851 C C . HIS A 1 112 ? -5.146 -5.812 17.207 1.00 95.00 112 HIS A C 1
ATOM 853 O O . HIS A 1 112 ? -4.836 -6.741 17.953 1.00 95.00 112 HIS A O 1
ATOM 859 N N . GLY A 1 113 ? -5.967 -5.969 16.169 1.00 93.56 113 GLY A N 1
ATOM 860 C CA . GLY A 1 113 ? -6.388 -7.270 15.660 1.00 93.56 113 GLY A CA 1
ATOM 861 C C . GLY A 1 113 ? -5.272 -7.980 14.880 1.00 93.56 113 GLY A C 1
ATOM 862 O O . GLY A 1 113 ? -4.205 -7.404 14.644 1.00 93.56 113 GLY A O 1
ATOM 863 N N . PRO A 1 114 ? -5.498 -9.234 14.454 1.00 94.94 114 PRO A N 1
ATOM 864 C CA . PRO A 1 114 ? -4.526 -9.969 13.653 1.00 94.94 114 PRO A CA 1
ATOM 865 C C . PRO A 1 114 ? -4.319 -9.288 12.288 1.00 94.94 114 PRO A C 1
ATOM 867 O O . PRO A 1 114 ? -5.311 -9.047 11.591 1.00 94.94 114 PRO A O 1
ATOM 870 N N . PRO A 1 115 ? -3.067 -9.018 11.874 1.00 96.88 115 PRO A N 1
ATOM 871 C CA . PRO A 1 115 ? -2.774 -8.496 10.543 1.00 96.88 115 PRO A CA 1
ATOM 872 C C . PRO A 1 115 ? -3.368 -9.377 9.435 1.00 96.88 115 PRO A C 1
ATOM 874 O O . PRO A 1 115 ? -3.259 -10.603 9.486 1.00 96.88 115 PRO A O 1
ATOM 877 N N . GLN A 1 116 ? -4.003 -8.753 8.445 1.00 97.75 116 GLN A N 1
ATOM 878 C CA . GLN A 1 116 ? -4.603 -9.408 7.280 1.00 97.75 116 GLN A CA 1
ATOM 879 C C . GLN A 1 116 ? -3.827 -9.042 6.014 1.00 97.75 116 GLN A C 1
ATOM 881 O O . GLN A 1 116 ? -3.366 -7.907 5.888 1.00 97.75 116 GLN A O 1
ATOM 886 N N . VAL A 1 117 ? -3.724 -9.978 5.070 1.00 98.00 117 VAL A N 1
ATOM 887 C CA . VAL A 1 117 ? -3.015 -9.797 3.797 1.00 98.00 117 VAL A CA 1
ATOM 888 C C . VAL A 1 117 ? -3.814 -10.388 2.642 1.00 98.00 117 VAL A C 1
ATOM 890 O O . VAL A 1 117 ? -4.456 -11.429 2.789 1.00 98.00 117 VAL A O 1
ATOM 893 N N . TRP A 1 118 ? -3.738 -9.735 1.487 1.00 98.00 118 TRP A N 1
ATOM 894 C CA . TRP A 1 118 ? -4.303 -10.206 0.229 1.00 98.00 118 TRP A CA 1
ATOM 895 C C . TRP A 1 118 ? -3.249 -10.081 -0.865 1.00 98.00 118 TRP A C 1
ATOM 897 O O . TRP A 1 118 ? -2.838 -8.979 -1.232 1.00 98.00 118 TRP A O 1
ATOM 907 N N . HIS A 1 119 ? -2.788 -11.231 -1.347 1.00 96.88 119 HIS A N 1
ATOM 908 C CA . HIS A 1 119 ? -1.834 -11.322 -2.446 1.00 96.88 119 HIS A CA 1
ATOM 909 C C . HIS A 1 119 ? -2.518 -11.069 -3.788 1.00 96.88 119 HIS A C 1
ATOM 911 O O . HIS A 1 119 ? -3.743 -11.123 -3.899 1.00 96.88 119 HIS A O 1
ATOM 917 N N . TRP A 1 120 ? -1.714 -10.809 -4.815 1.00 95.50 120 TRP A N 1
ATOM 918 C CA . TRP A 1 120 ? -2.193 -10.732 -6.187 1.00 95.50 120 TRP A CA 1
ATOM 919 C C . TRP A 1 120 ? -3.083 -11.932 -6.551 1.00 95.50 120 TRP A C 1
ATOM 921 O O . TRP A 1 120 ? -2.708 -13.089 -6.364 1.00 95.50 120 TRP A O 1
ATOM 931 N N . SER A 1 121 ? -4.273 -11.647 -7.078 1.00 95.81 121 SER A N 1
ATOM 932 C CA . SER A 1 121 ? -5.301 -12.653 -7.369 1.00 95.81 121 SER A CA 1
ATOM 933 C C . SER A 1 121 ? -5.105 -13.357 -8.713 1.00 95.81 121 SER A C 1
ATOM 935 O O . SER A 1 121 ? -5.759 -14.364 -8.980 1.00 95.81 121 SER A O 1
ATOM 937 N N . GLY A 1 122 ? -4.260 -12.801 -9.587 1.00 92.75 122 GLY A N 1
ATOM 938 C CA . GLY A 1 122 ? -4.144 -13.220 -10.983 1.00 92.75 122 GLY A CA 1
ATOM 939 C C . GLY A 1 122 ? -5.224 -12.653 -11.915 1.00 92.75 122 GLY A C 1
ATOM 940 O O . GLY A 1 122 ? -5.249 -13.024 -13.084 1.00 92.75 122 GLY A O 1
ATOM 941 N N . HIS A 1 123 ? -6.127 -11.786 -11.435 1.00 92.75 123 HIS A N 1
ATOM 942 C CA . HIS A 1 123 ? -7.253 -11.294 -12.243 1.00 92.75 123 HIS A CA 1
ATOM 943 C C . HIS A 1 123 ? -6.857 -10.233 -13.282 1.00 92.75 123 HIS A C 1
ATOM 945 O O . HIS A 1 123 ? -7.320 -10.272 -14.419 1.00 92.75 123 HIS A O 1
ATOM 951 N N . ASN A 1 124 ? -6.025 -9.272 -12.883 1.00 91.25 124 ASN A N 1
ATOM 952 C CA . ASN A 1 124 ? -5.500 -8.196 -13.725 1.00 91.25 124 ASN A CA 1
ATOM 953 C C . ASN A 1 124 ? -4.143 -7.731 -13.168 1.00 91.25 124 ASN A C 1
ATOM 955 O O . ASN A 1 124 ? -3.733 -8.176 -12.101 1.00 91.25 124 ASN A O 1
ATOM 959 N N . GLU A 1 125 ? -3.458 -6.811 -13.843 1.00 87.25 125 GLU A N 1
ATOM 960 C CA . GLU A 1 125 ? -2.100 -6.365 -13.466 1.00 87.25 125 GLU A CA 1
ATOM 961 C C . GLU A 1 125 ? -2.054 -4.898 -13.043 1.00 87.25 125 GLU A C 1
ATOM 963 O O . GLU A 1 125 ? -1.015 -4.246 -13.095 1.00 87.25 125 GLU A O 1
ATOM 968 N N . LEU A 1 126 ? -3.196 -4.354 -12.634 1.00 92.19 126 LEU A N 1
ATOM 969 C CA . LEU A 1 126 ? -3.357 -2.942 -12.315 1.00 92.19 126 LEU A CA 1
ATOM 970 C C . LEU A 1 126 ? -2.799 -2.640 -10.912 1.00 92.19 126 LEU A C 1
ATOM 972 O O . LEU A 1 126 ? -3.537 -2.278 -10.003 1.00 92.19 126 LEU A O 1
ATOM 976 N N . LEU A 1 127 ? -1.491 -2.828 -10.709 1.00 93.44 12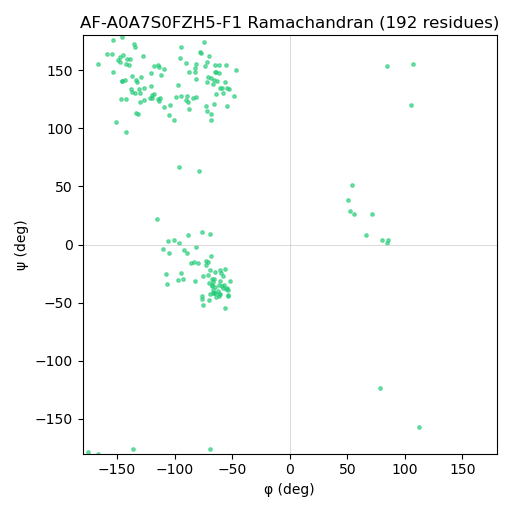7 LEU A N 1
ATOM 977 C CA . LEU A 1 127 ? -0.866 -2.765 -9.383 1.00 93.44 127 LEU A CA 1
ATOM 978 C C . LEU A 1 127 ? -0.711 -1.342 -8.852 1.00 93.44 127 LEU A C 1
ATOM 980 O O . LEU A 1 127 ? -1.118 -1.079 -7.726 1.00 93.44 127 LEU A O 1
ATOM 984 N N . LEU A 1 128 ? -0.121 -0.438 -9.637 1.00 95.25 128 LEU A N 1
ATOM 985 C CA . LEU A 1 128 ? 0.145 0.946 -9.241 1.00 95.25 128 LEU A CA 1
ATOM 986 C C . LEU A 1 128 ? -0.253 1.904 -10.362 1.00 95.25 128 LEU A C 1
ATOM 988 O O . LEU A 1 128 ? 0.183 1.741 -11.504 1.00 95.25 128 LEU A O 1
ATOM 992 N N . HIS A 1 129 ? -1.013 2.936 -10.010 1.00 95.38 129 HIS A N 1
ATOM 993 C CA . HIS A 1 129 ? -1.257 4.106 -10.846 1.00 95.38 129 HIS A CA 1
ATOM 994 C C . HIS A 1 129 ? -0.915 5.370 -10.062 1.00 95.38 129 HIS A C 1
ATOM 996 O O . HIS A 1 129 ? -1.444 5.600 -8.978 1.00 95.38 129 HIS A O 1
ATOM 1002 N N . ALA A 1 130 ? -0.026 6.190 -10.611 1.00 95.00 130 ALA A N 1
ATOM 1003 C CA . ALA A 1 130 ? 0.335 7.483 -10.047 1.00 95.00 130 ALA A CA 1
ATOM 1004 C C . ALA A 1 130 ? 0.530 8.469 -11.207 1.00 95.00 130 ALA A C 1
ATOM 1006 O O . ALA A 1 130 ? 1.594 8.463 -11.839 1.00 95.00 130 ALA A O 1
ATOM 1007 N N . PRO A 1 131 ? -0.480 9.281 -11.558 1.00 91.88 131 PRO A N 1
ATOM 1008 C CA . PRO A 1 131 ? -0.400 10.158 -12.709 1.00 91.88 131 PRO A CA 1
ATOM 1009 C C . PRO A 1 131 ? 0.731 11.182 -12.602 1.00 91.88 131 PRO A C 1
ATOM 1011 O O . PRO A 1 131 ? 1.165 11.563 -11.515 1.00 91.88 131 PRO A O 1
ATOM 1014 N N . ALA A 1 132 ? 1.212 11.657 -13.753 1.00 87.12 132 ALA A N 1
ATOM 1015 C CA . ALA A 1 132 ? 2.363 12.566 -13.829 1.00 87.12 132 ALA A CA 1
ATOM 1016 C C . ALA A 1 132 ? 2.164 13.897 -13.075 1.00 87.12 132 ALA A C 1
ATOM 1018 O O . ALA A 1 132 ? 3.134 14.531 -12.668 1.00 87.12 132 ALA A O 1
ATOM 1019 N N . ASN A 1 133 ? 0.915 14.322 -12.880 1.00 89.62 133 ASN A N 1
ATOM 1020 C CA . ASN A 1 133 ? 0.556 15.508 -12.100 1.00 89.62 133 ASN A CA 1
ATOM 1021 C C . ASN A 1 133 ? 0.528 15.256 -10.577 1.00 89.62 133 ASN A C 1
ATOM 1023 O O . ASN A 1 133 ? 0.254 16.194 -9.831 1.00 89.62 133 ASN A O 1
ATOM 1027 N N . ALA A 1 134 ? 0.771 14.018 -10.130 1.00 92.38 134 ALA A N 1
ATOM 1028 C CA . ALA A 1 134 ? 0.696 13.588 -8.738 1.00 92.38 134 ALA A CA 1
ATOM 1029 C C . ALA A 1 134 ? -0.627 13.981 -8.050 1.00 92.38 134 ALA A C 1
ATOM 1031 O O . ALA A 1 134 ? -0.622 14.378 -6.884 1.00 92.38 134 ALA A O 1
ATOM 1032 N N . SER A 1 135 ? -1.760 13.900 -8.762 1.00 93.81 135 SER A N 1
ATOM 1033 C CA . SER A 1 135 ? -3.076 14.205 -8.180 1.00 93.81 135 SER A CA 1
ATOM 1034 C C . SER A 1 135 ? -3.534 13.157 -7.166 1.00 93.81 135 SER A C 1
ATOM 1036 O O . SER A 1 135 ? -4.214 13.492 -6.194 1.00 93.81 135 SER A O 1
ATOM 1038 N N . GLU A 1 136 ? -3.155 11.903 -7.395 1.00 95.62 136 GLU A N 1
ATOM 1039 C CA . GLU A 1 136 ? -3.538 10.749 -6.590 1.00 95.62 136 GLU A CA 1
ATOM 1040 C C . GLU A 1 136 ? -2.556 9.592 -6.787 1.00 95.62 136 GLU A C 1
ATOM 1042 O O . GLU A 1 136 ? -1.759 9.588 -7.724 1.00 95.62 136 GLU A O 1
ATOM 1047 N N . LEU A 1 137 ? -2.590 8.622 -5.884 1.00 97.38 137 LEU A N 1
ATOM 1048 C CA . LEU A 1 137 ? -1.904 7.345 -6.023 1.00 97.38 137 LEU A CA 1
ATOM 1049 C C . LEU A 1 137 ? -2.908 6.240 -5.740 1.00 97.38 137 LEU A C 1
ATOM 1051 O O . LEU A 1 137 ? -3.586 6.275 -4.714 1.00 97.38 137 LEU A O 1
ATOM 1055 N N . PHE A 1 138 ? -2.973 5.255 -6.627 1.00 97.62 138 PHE A N 1
ATOM 1056 C CA . PHE A 1 138 ? -3.820 4.080 -6.489 1.00 97.62 138 PHE A CA 1
ATOM 1057 C C . PHE A 1 138 ? -2.989 2.812 -6.478 1.00 97.62 138 PHE A C 1
ATOM 1059 O O . PHE A 1 138 ? -2.098 2.632 -7.310 1.00 97.62 138 PHE A O 1
ATOM 1066 N N . VAL A 1 139 ? -3.346 1.916 -5.566 1.00 97.50 139 VAL A N 1
ATOM 1067 C CA . VAL A 1 139 ? -2.874 0.539 -5.539 1.00 97.50 139 VAL A CA 1
ATOM 1068 C C . VAL A 1 139 ? -4.053 -0.389 -5.810 1.00 97.50 139 VAL A C 1
ATOM 1070 O O . VAL A 1 139 ? -5.061 -0.351 -5.097 1.00 97.50 139 VAL A O 1
ATOM 1073 N N . GLY A 1 140 ? -3.920 -1.223 -6.839 1.00 96.12 140 GLY A N 1
ATOM 1074 C CA . GLY A 1 140 ? -4.996 -2.075 -7.344 1.00 96.12 140 GLY A CA 1
ATOM 1075 C C . GLY A 1 140 ? -5.928 -1.364 -8.334 1.00 96.12 140 GLY A C 1
ATOM 1076 O O . GLY A 1 140 ? -6.100 -0.141 -8.302 1.00 96.12 140 GLY A O 1
ATOM 1077 N N . GLY A 1 141 ? -6.545 -2.147 -9.216 1.00 93.38 141 GLY A N 1
ATOM 1078 C CA . GLY A 1 141 ? -7.518 -1.709 -10.212 1.00 93.38 141 GLY A CA 1
ATOM 1079 C C . GLY A 1 141 ? -8.735 -2.632 -10.296 1.00 93.38 141 GLY A C 1
ATOM 1080 O O . GLY A 1 141 ? -8.794 -3.686 -9.657 1.00 93.38 141 GLY A O 1
ATOM 1081 N N . ASP A 1 142 ? -9.728 -2.200 -11.081 1.00 93.75 142 ASP A N 1
ATOM 1082 C CA . ASP A 1 142 ? -11.101 -2.734 -11.069 1.00 93.75 142 ASP A CA 1
ATOM 1083 C C . ASP A 1 142 ? -11.704 -2.710 -9.654 1.00 93.75 142 ASP A C 1
ATOM 1085 O O . ASP A 1 142 ? -12.192 -3.705 -9.115 1.00 93.75 142 ASP A O 1
ATOM 1089 N N . GLY A 1 143 ? -11.603 -1.526 -9.045 1.00 94.38 143 GLY A N 1
ATOM 1090 C CA . GLY A 1 143 ? -11.782 -1.287 -7.617 1.00 94.38 143 GLY A CA 1
ATOM 1091 C C . GLY A 1 143 ? -10.427 -1.043 -6.952 1.00 94.38 143 GLY A C 1
ATOM 1092 O O . GLY A 1 143 ? -9.526 -1.869 -7.038 1.00 94.38 143 GLY A O 1
ATOM 1093 N N . VAL A 1 144 ? -10.252 0.126 -6.335 1.00 96.50 144 VAL A N 1
ATOM 1094 C CA . VAL A 1 144 ? -8.959 0.549 -5.775 1.00 96.50 144 VAL A CA 1
ATOM 1095 C C . VAL A 1 144 ? -8.832 0.038 -4.342 1.00 96.50 144 VAL A C 1
ATOM 1097 O O . VAL A 1 144 ? -9.606 0.436 -3.471 1.00 96.50 144 VAL A O 1
ATOM 1100 N N . ALA A 1 145 ? -7.854 -0.836 -4.085 1.00 97.81 145 ALA A N 1
ATOM 1101 C CA . ALA A 1 145 ? -7.626 -1.383 -2.747 1.00 97.81 145 ALA A CA 1
ATOM 1102 C C . ALA A 1 145 ? -7.162 -0.295 -1.773 1.00 97.81 145 ALA A C 1
ATOM 1104 O O . ALA A 1 145 ? -7.584 -0.277 -0.618 1.00 97.81 145 ALA A O 1
ATOM 1105 N N . LEU A 1 146 ? -6.310 0.617 -2.241 1.00 98.12 146 LEU A N 1
ATOM 1106 C CA . LEU A 1 146 ? -5.762 1.712 -1.450 1.00 98.12 146 LEU A CA 1
ATOM 1107 C C . LEU A 1 146 ? -5.551 2.932 -2.343 1.00 98.12 146 LEU A C 1
ATOM 1109 O O . LEU A 1 146 ? -4.866 2.847 -3.362 1.00 98.12 146 LEU A O 1
ATOM 1113 N N . SER A 1 147 ? -6.132 4.063 -1.953 1.00 98.00 147 SER A N 1
ATOM 1114 C CA . SER A 1 147 ? -5.920 5.351 -2.607 1.00 98.00 147 SER A CA 1
ATOM 1115 C C . SER A 1 147 ? -5.288 6.373 -1.664 1.00 98.00 147 SER A C 1
ATOM 1117 O O . SER A 1 147 ? -5.432 6.299 -0.440 1.00 98.00 147 SER A O 1
ATOM 1119 N N . LEU A 1 148 ? -4.568 7.332 -2.234 1.00 98.00 148 LEU A N 1
ATOM 1120 C CA . LEU A 1 148 ? -3.995 8.477 -1.534 1.00 98.00 148 LEU A CA 1
ATOM 1121 C C . LEU A 1 148 ? -4.179 9.732 -2.372 1.00 98.00 148 LEU A C 1
ATOM 1123 O O . LEU A 1 148 ? -3.874 9.728 -3.563 1.00 98.00 148 LEU A O 1
ATOM 1127 N N . ASP A 1 149 ? -4.629 10.813 -1.744 1.00 97.69 149 ASP A N 1
ATOM 1128 C CA . ASP A 1 149 ? -4.705 12.114 -2.398 1.00 97.69 149 ASP A CA 1
ATOM 1129 C C . ASP A 1 149 ? -3.334 12.812 -2.489 1.00 97.69 149 ASP A C 1
ATOM 1131 O O . ASP A 1 149 ? -2.366 12.463 -1.808 1.00 97.69 149 ASP A O 1
ATOM 1135 N N . HIS A 1 150 ? -3.249 13.848 -3.326 1.00 97.62 150 HIS A N 1
ATOM 1136 C CA . HIS A 1 150 ? -2.036 14.655 -3.502 1.00 97.62 150 HIS A CA 1
ATOM 1137 C C . HIS A 1 150 ? -1.488 15.293 -2.213 1.00 97.62 150 HIS A C 1
ATOM 1139 O O . HIS A 1 150 ? -0.311 15.661 -2.177 1.00 97.62 150 HIS A O 1
ATOM 1145 N N . THR A 1 151 ? -2.307 15.444 -1.167 1.00 97.50 151 THR A N 1
ATOM 1146 C CA . THR A 1 151 ? -1.895 16.036 0.117 1.00 97.50 151 THR A CA 1
ATOM 1147 C C . THR A 1 151 ? -1.404 15.001 1.125 1.00 97.50 151 THR A C 1
ATOM 1149 O O . THR A 1 151 ? -0.955 15.375 2.206 1.00 97.50 151 THR A O 1
ATOM 1152 N N . LEU A 1 152 ? -1.483 13.706 0.789 1.00 97.69 152 LEU A N 1
ATOM 1153 C CA . LEU A 1 152 ? -1.265 12.594 1.718 1.00 97.69 152 LEU A CA 1
ATOM 1154 C C . LEU A 1 152 ? -2.123 12.717 2.989 1.00 97.69 152 LEU A C 1
ATOM 1156 O O . LEU A 1 152 ? -1.712 12.277 4.061 1.00 97.69 152 LEU A O 1
ATOM 1160 N N . GLY A 1 153 ? -3.289 13.359 2.884 1.00 97.31 153 GLY A N 1
ATOM 1161 C CA . GLY A 1 153 ? -4.173 13.651 4.013 1.00 97.31 153 GLY A CA 1
ATOM 1162 C C . GLY A 1 153 ? -5.425 12.782 4.026 1.00 97.31 153 GLY A C 1
ATOM 1163 O O . GLY A 1 153 ? -6.015 12.545 5.085 1.00 97.31 153 GLY A O 1
ATOM 1164 N N . ARG A 1 154 ? -5.837 12.286 2.858 1.00 97.50 154 ARG A N 1
ATOM 1165 C CA . ARG A 1 154 ? -7.017 11.436 2.697 1.00 97.50 154 ARG A CA 1
ATOM 1166 C C . ARG A 1 154 ? -6.747 10.307 1.725 1.00 97.50 154 ARG A C 1
ATOM 1168 O O . ARG A 1 154 ? -5.839 10.368 0.897 1.00 97.50 154 ARG A O 1
ATOM 1175 N N . GLY A 1 155 ? -7.577 9.289 1.838 1.00 97.44 155 GLY A N 1
ATOM 1176 C CA . GLY A 1 155 ? -7.614 8.179 0.916 1.00 97.44 155 GLY A CA 1
ATOM 1177 C C . GLY A 1 155 ? -8.866 7.352 1.130 1.00 97.44 155 GLY A C 1
ATOM 1178 O O . GLY A 1 155 ? -9.690 7.640 2.000 1.00 97.44 155 GLY A O 1
ATOM 1179 N N . SER A 1 156 ? -8.983 6.310 0.330 1.00 97.12 156 SER A N 1
ATOM 1180 C CA . SER A 1 156 ? -10.121 5.414 0.320 1.00 97.12 156 SER A CA 1
ATOM 1181 C C . SER A 1 156 ? -9.709 3.992 -0.030 1.00 97.12 156 SER A C 1
ATOM 1183 O O . SER A 1 156 ? -8.663 3.746 -0.631 1.00 97.12 156 SER A O 1
ATOM 1185 N N . THR A 1 157 ? -10.532 3.037 0.384 1.00 97.62 157 THR A N 1
ATOM 1186 C CA . THR A 1 157 ? -10.355 1.615 0.092 1.00 97.62 157 THR A CA 1
ATOM 1187 C C . THR A 1 157 ? -11.667 1.012 -0.391 1.00 97.62 157 THR A C 1
ATOM 1189 O O . THR A 1 157 ? -12.738 1.342 0.119 1.00 97.62 157 THR A O 1
ATOM 1192 N N . ALA A 1 158 ? -11.604 0.141 -1.391 1.00 96.75 158 ALA A N 1
ATOM 1193 C CA . ALA A 1 158 ? -12.738 -0.576 -1.957 1.00 96.75 158 ALA A CA 1
ATOM 1194 C C . ALA A 1 158 ? -12.397 -2.061 -2.144 1.00 96.75 158 ALA A C 1
ATOM 11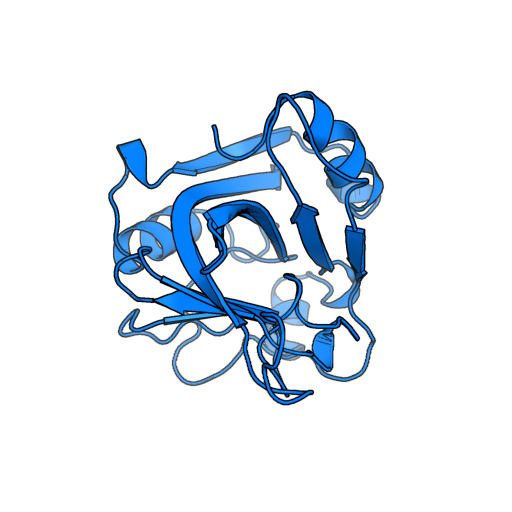96 O O . ALA A 1 158 ? -11.241 -2.467 -2.027 1.00 96.75 158 ALA A O 1
ATOM 1197 N N . CYS A 1 159 ? -13.408 -2.874 -2.466 1.00 96.88 159 CYS A N 1
ATOM 1198 C CA . CYS A 1 159 ? -13.156 -4.217 -2.981 1.00 96.88 159 CYS A CA 1
ATOM 1199 C C . CYS A 1 159 ? -12.317 -4.108 -4.259 1.00 96.88 159 CYS A C 1
ATOM 1201 O O . CYS A 1 159 ? -12.623 -3.274 -5.110 1.00 96.88 159 CYS A O 1
ATOM 1203 N N . CYS A 1 160 ? -11.281 -4.933 -4.389 1.00 97.38 160 CYS A N 1
ATOM 1204 C CA . CYS A 1 160 ? -10.304 -4.816 -5.466 1.00 97.38 160 CYS A CA 1
ATOM 1205 C C . CYS A 1 160 ? -10.096 -6.157 -6.163 1.00 97.38 160 CYS A C 1
ATOM 1207 O O . CYS A 1 160 ? -9.693 -7.136 -5.528 1.00 97.38 160 CYS A O 1
ATOM 1209 N N . ALA A 1 161 ? -10.322 -6.199 -7.478 1.00 96.94 161 ALA A N 1
ATOM 1210 C CA . ALA A 1 161 ? -10.142 -7.426 -8.245 1.00 96.94 161 ALA A CA 1
ATOM 1211 C C . ALA A 1 161 ? -8.667 -7.852 -8.317 1.00 96.94 161 ALA A C 1
ATOM 1213 O O . ALA A 1 161 ? -8.384 -9.045 -8.223 1.00 96.94 161 ALA A O 1
ATOM 1214 N N . THR A 1 162 ? -7.725 -6.900 -8.398 1.00 96.06 162 THR A N 1
ATOM 1215 C CA . THR A 1 162 ? -6.272 -7.161 -8.476 1.00 96.06 162 THR A CA 1
ATOM 1216 C C . THR A 1 162 ? -5.750 -8.025 -7.330 1.00 96.06 162 THR A C 1
ATOM 1218 O O . THR A 1 162 ? -4.903 -8.885 -7.549 1.00 96.06 162 THR A O 1
ATOM 1221 N N . PHE A 1 163 ? -6.266 -7.825 -6.118 1.00 97.50 163 PHE A N 1
ATOM 1222 C CA . PHE A 1 163 ? -5.845 -8.567 -4.922 1.00 97.50 163 PHE A CA 1
ATOM 1223 C C . PHE A 1 163 ? -6.919 -9.535 -4.411 1.00 97.50 163 PHE A C 1
ATOM 1225 O O . PHE A 1 163 ? -6.704 -10.242 -3.433 1.00 97.50 163 PHE A O 1
ATOM 1232 N N . GLY A 1 164 ? -8.106 -9.548 -5.029 1.00 96.75 164 GLY A N 1
ATOM 1233 C CA . GLY A 1 164 ? -9.262 -10.270 -4.492 1.00 96.75 164 GLY A CA 1
ATOM 1234 C C . GLY A 1 164 ? -9.611 -9.832 -3.064 1.00 96.75 164 GLY A C 1
ATOM 1235 O O . GLY A 1 164 ? -10.142 -10.625 -2.287 1.00 96.75 164 GLY A O 1
ATOM 1236 N N . SER A 1 165 ? -9.259 -8.597 -2.695 1.00 97.31 165 SER A N 1
ATOM 1237 C CA . SER A 1 165 ? -9.427 -8.084 -1.341 1.00 97.31 165 SER A CA 1
ATOM 1238 C C . SER A 1 165 ? -10.819 -7.472 -1.168 1.00 97.31 165 SER A C 1
ATOM 1240 O O . SER A 1 165 ? -11.359 -6.880 -2.113 1.00 97.31 165 SER A O 1
ATOM 1242 N N . PRO A 1 166 ? -11.403 -7.537 0.040 1.00 96.25 166 PRO A N 1
ATOM 1243 C CA . PRO A 1 166 ? -12.479 -6.631 0.408 1.00 96.25 166 PRO A CA 1
ATOM 1244 C C . PRO A 1 166 ? -11.925 -5.203 0.559 1.00 96.25 166 PRO A C 1
ATOM 1246 O O . PRO A 1 166 ? -10.735 -4.946 0.349 1.00 96.25 166 PRO A O 1
ATOM 1249 N N . GLN A 1 167 ? -12.784 -4.275 0.982 1.00 95.31 167 GLN A N 1
ATOM 1250 C CA . GLN A 1 167 ? -12.322 -3.031 1.600 1.00 95.31 167 GLN A CA 1
ATOM 1251 C C . GLN A 1 167 ? -11.357 -3.370 2.744 1.00 95.31 167 GLN A C 1
ATOM 1253 O O . GLN A 1 167 ? -11.645 -4.234 3.574 1.00 95.31 167 GLN A O 1
ATOM 1258 N N . LEU A 1 168 ? -10.219 -2.683 2.805 1.00 96.81 168 LEU A N 1
ATOM 1259 C CA . LEU A 1 168 ? -9.186 -2.937 3.813 1.00 96.81 168 LEU A CA 1
ATOM 1260 C C . LEU A 1 168 ? -9.593 -2.449 5.213 1.00 96.81 168 LEU A C 1
ATOM 1262 O O . LEU A 1 168 ? -8.966 -2.801 6.214 1.00 96.81 168 LEU A O 1
ATOM 1266 N N . LEU A 1 169 ? -10.645 -1.637 5.281 1.00 95.19 169 LEU A N 1
ATOM 1267 C CA . LEU A 1 169 ? -11.258 -1.142 6.501 1.00 95.19 169 LEU A CA 1
ATOM 1268 C C . LEU A 1 169 ? -12.720 -1.581 6.554 1.00 95.19 169 LEU A C 1
ATOM 1270 O O . LEU A 1 169 ? -13.367 -1.655 5.508 1.00 95.19 169 LEU A O 1
ATOM 1274 N N . PRO A 1 170 ? -13.259 -1.837 7.756 1.00 89.81 170 PRO A N 1
ATOM 1275 C CA . PRO A 1 170 ? -14.667 -2.150 7.897 1.00 89.81 170 PRO A CA 1
ATOM 1276 C C . PRO A 1 170 ? -15.524 -0.954 7.448 1.00 89.81 170 PRO A C 1
ATOM 1278 O O . PRO A 1 170 ? -15.179 0.193 7.756 1.00 89.81 170 PRO A O 1
ATOM 1281 N N . PRO A 1 171 ? -16.646 -1.204 6.755 1.00 83.56 171 PRO A N 1
ATOM 1282 C CA . PRO A 1 171 ? -17.590 -0.154 6.413 1.00 83.56 171 PRO A CA 1
ATOM 1283 C C . PRO A 1 171 ? -18.233 0.429 7.673 1.00 83.56 171 PRO A C 1
ATOM 1285 O O . PRO A 1 171 ? -18.350 -0.236 8.707 1.00 83.56 171 PRO A O 1
ATOM 1288 N N . GLU A 1 172 ? -18.690 1.677 7.582 1.00 79.44 172 GLU A N 1
ATOM 1289 C CA . GLU A 1 172 ? -19.457 2.274 8.670 1.00 79.44 172 GLU A CA 1
ATOM 1290 C C . GLU A 1 172 ? -20.787 1.536 8.888 1.00 79.44 172 GLU A C 1
ATOM 1292 O O . GLU A 1 172 ? -21.399 1.057 7.925 1.00 79.44 172 GLU A O 1
ATOM 1297 N N . PRO A 1 173 ? -21.290 1.474 10.133 1.00 77.69 173 PRO A N 1
ATOM 1298 C CA . PRO A 1 173 ? -22.609 0.922 10.405 1.00 77.69 173 PRO A CA 1
ATOM 1299 C C . PRO A 1 173 ? -23.687 1.622 9.563 1.00 77.69 173 PRO A C 1
ATOM 1301 O O . PRO A 1 173 ? -23.896 2.827 9.680 1.00 77.69 173 PRO A O 1
ATOM 1304 N N . GLY A 1 174 ? -24.386 0.860 8.717 1.00 74.69 174 GLY A N 1
ATOM 1305 C CA . GLY A 1 174 ? -25.439 1.383 7.839 1.00 74.69 174 GLY A CA 1
ATOM 1306 C C . GLY A 1 174 ? -24.951 1.950 6.501 1.00 74.69 174 GLY A C 1
ATOM 1307 O O . GLY A 1 174 ? -25.773 2.438 5.723 1.00 74.69 174 GLY A O 1
ATOM 1308 N N . ALA A 1 175 ? -23.652 1.868 6.199 1.00 76.38 175 ALA A N 1
ATOM 1309 C CA . ALA A 1 175 ? -23.153 2.165 4.863 1.00 76.38 175 ALA A CA 1
ATOM 1310 C C . ALA A 1 175 ? -23.679 1.127 3.845 1.00 76.38 175 ALA A C 1
ATOM 1312 O O . ALA A 1 175 ? -23.764 -0.060 4.168 1.00 76.38 175 ALA A O 1
ATOM 1313 N N . PRO A 1 176 ? -24.027 1.540 2.610 1.00 71.69 176 PRO A N 1
ATOM 1314 C CA . PRO A 1 176 ? -24.405 0.604 1.556 1.00 71.69 176 PRO A CA 1
ATOM 1315 C C . PRO A 1 176 ? -23.252 -0.357 1.251 1.00 71.69 176 PRO A C 1
ATOM 1317 O O . PRO A 1 176 ? -22.113 0.086 1.081 1.00 71.69 176 PRO A O 1
ATOM 1320 N N . GLU A 1 177 ? -23.552 -1.651 1.131 1.00 70.25 177 GLU A N 1
ATOM 1321 C CA . GLU A 1 177 ? -22.563 -2.652 0.727 1.00 70.25 177 GLU A CA 1
ATOM 1322 C C . GLU A 1 177 ? -21.924 -2.285 -0.624 1.00 70.25 177 GLU A C 1
ATOM 1324 O O . GLU A 1 177 ? -22.588 -1.796 -1.541 1.00 70.25 177 GLU A O 1
ATOM 1329 N N . GLY A 1 178 ? -20.612 -2.501 -0.738 1.00 72.12 178 GLY A N 1
ATOM 1330 C CA . GLY A 1 178 ? -19.863 -2.303 -1.982 1.00 72.12 178 GLY A CA 1
ATOM 1331 C C . GLY A 1 178 ? -19.387 -0.875 -2.279 1.00 72.12 178 GLY A C 1
ATOM 1332 O O . GLY A 1 178 ? -18.745 -0.672 -3.307 1.00 72.12 178 GLY A O 1
ATOM 1333 N N . LYS A 1 179 ? -19.639 0.119 -1.414 1.00 83.88 179 LYS A N 1
ATOM 1334 C CA . LYS A 1 179 ? -19.052 1.470 -1.566 1.00 83.88 179 LYS A CA 1
ATOM 1335 C C . LYS A 1 179 ? -17.621 1.561 -1.040 1.00 83.88 179 LYS A C 1
ATOM 1337 O O . LYS A 1 179 ? -17.249 0.806 -0.156 1.00 83.88 179 LYS A O 1
ATOM 1342 N N . SER A 1 180 ? -16.826 2.503 -1.546 1.00 91.25 180 SER A N 1
ATOM 1343 C CA . SER A 1 180 ? -15.519 2.803 -0.952 1.00 91.25 180 SER A CA 1
ATOM 1344 C C . SER A 1 180 ? -15.664 3.300 0.491 1.00 91.25 180 SER A C 1
ATOM 1346 O O . SER A 1 180 ? -16.641 3.967 0.841 1.00 91.25 180 SER A O 1
ATOM 1348 N N . VAL A 1 181 ? -14.677 2.972 1.322 1.00 94.06 181 VAL A N 1
ATOM 1349 C CA . VAL A 1 181 ? -14.531 3.469 2.691 1.00 94.06 181 VAL A CA 1
ATOM 1350 C C . VAL A 1 181 ? -13.437 4.519 2.696 1.00 94.06 181 VAL A C 1
ATOM 1352 O O . VAL A 1 181 ? -12.292 4.229 2.354 1.00 94.06 181 VAL A O 1
ATOM 1355 N N . GLU A 1 182 ? -13.795 5.733 3.092 1.00 94.94 182 GLU A N 1
ATOM 1356 C CA . GLU A 1 182 ? -12.866 6.852 3.218 1.00 94.94 182 GLU A CA 1
ATOM 1357 C C . GLU A 1 182 ? -12.117 6.797 4.557 1.00 94.94 182 GLU A C 1
ATOM 1359 O O . GLU A 1 182 ? -12.651 6.371 5.587 1.00 94.94 182 GLU A O 1
ATOM 1364 N N . TYR A 1 183 ? -10.882 7.285 4.559 1.00 96.69 183 TYR A N 1
ATOM 1365 C CA . TYR A 1 183 ? -10.057 7.413 5.753 1.00 96.69 183 TYR A CA 1
ATOM 1366 C C . TYR A 1 183 ? -9.217 8.688 5.732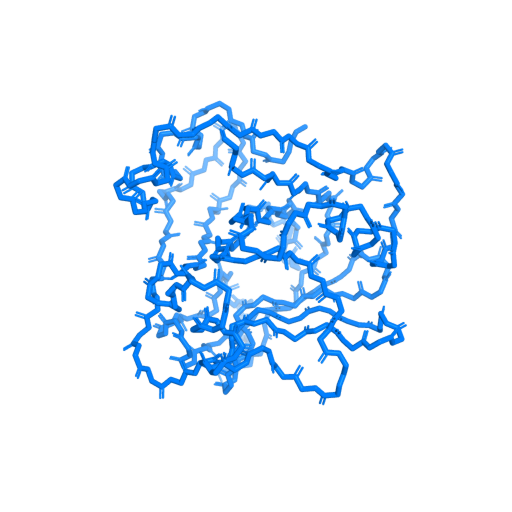 1.00 96.69 183 TYR A C 1
ATOM 1368 O O . TYR A 1 183 ? -8.879 9.250 4.689 1.00 96.69 183 TYR A O 1
ATOM 1376 N N . VAL A 1 184 ? -8.852 9.138 6.931 1.00 97.38 184 VAL A N 1
ATOM 1377 C CA . VAL A 1 184 ? -7.896 10.227 7.129 1.00 97.38 184 VAL A CA 1
ATOM 1378 C C . VAL A 1 184 ? -6.519 9.622 7.331 1.00 97.38 184 VAL A C 1
ATOM 1380 O O . VAL A 1 184 ? -6.330 8.762 8.192 1.00 97.38 184 VAL A O 1
ATOM 1383 N N . VAL A 1 185 ? -5.547 10.091 6.563 1.00 97.94 185 VAL A N 1
ATOM 1384 C CA . VAL A 1 185 ? -4.155 9.670 6.685 1.00 97.94 185 VAL A CA 1
ATOM 1385 C C . VAL A 1 185 ? -3.497 10.500 7.783 1.00 97.94 185 VAL A C 1
ATOM 1387 O O . VAL A 1 185 ? -3.576 11.726 7.798 1.00 97.94 185 VAL A O 1
ATOM 1390 N N . LEU A 1 186 ? -2.893 9.819 8.752 1.00 97.44 186 LEU A N 1
ATOM 1391 C CA . LEU A 1 186 ? -2.189 10.439 9.873 1.00 97.44 186 LEU A CA 1
ATOM 1392 C C . LEU A 1 186 ? -0.683 10.510 9.629 1.00 97.44 186 LEU A C 1
ATOM 1394 O O . LEU A 1 186 ? -0.019 11.378 10.195 1.00 97.44 186 LEU A O 1
ATOM 1398 N N . ASP A 1 187 ? -0.144 9.553 8.874 1.0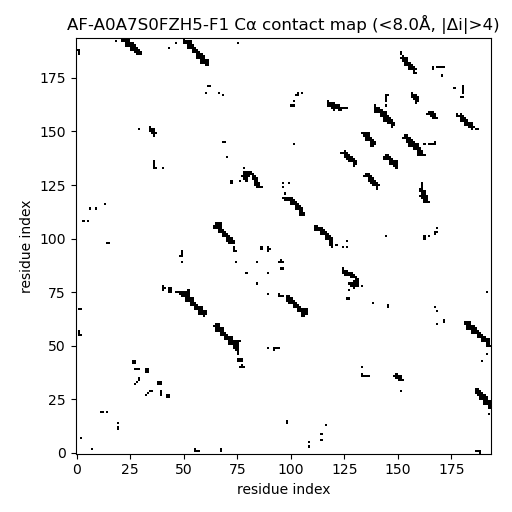0 97.81 187 ASP A N 1
ATOM 1399 C CA . ASP A 1 187 ? 1.275 9.456 8.552 1.00 97.81 187 ASP A CA 1
ATOM 1400 C C . ASP A 1 187 ? 1.507 8.451 7.414 1.00 97.81 187 ASP A C 1
ATOM 1402 O O . ASP A 1 187 ? 0.710 7.523 7.236 1.00 97.81 187 ASP A O 1
ATOM 1406 N N . VAL A 1 188 ? 2.611 8.618 6.684 1.00 98.38 188 VAL A N 1
ATOM 1407 C CA . VAL A 1 188 ? 3.003 7.767 5.550 1.00 98.38 188 VAL A CA 1
ATOM 1408 C C . VAL A 1 188 ? 4.495 7.478 5.627 1.00 98.38 188 VAL A C 1
ATOM 1410 O O . VAL A 1 188 ? 5.295 8.404 5.764 1.00 98.38 188 VAL A O 1
ATOM 1413 N N . GLU A 1 189 ? 4.866 6.209 5.489 1.00 98.38 189 GLU A N 1
ATOM 1414 C CA . GLU A 1 189 ? 6.253 5.765 5.342 1.00 98.38 189 GLU A CA 1
ATOM 1415 C C . GLU A 1 189 ? 6.374 4.829 4.130 1.00 98.38 189 GLU A C 1
ATOM 1417 O O . GLU A 1 189 ? 5.463 4.051 3.838 1.00 98.38 189 GLU A O 1
ATOM 1422 N N . VAL A 1 190 ? 7.502 4.912 3.422 1.00 98.25 190 VAL A N 1
ATOM 1423 C CA . VAL A 1 190 ? 7.868 3.973 2.353 1.00 98.25 190 VAL A CA 1
ATOM 1424 C C . VAL A 1 190 ? 9.253 3.411 2.641 1.00 98.25 190 VAL A C 1
ATOM 1426 O O . VAL A 1 190 ? 10.173 4.157 2.995 1.00 98.25 190 VAL A O 1
ATOM 1429 N N . PHE A 1 191 ? 9.389 2.098 2.489 1.00 97.25 191 PHE A N 1
ATOM 1430 C CA . PHE A 1 191 ? 10.635 1.366 2.677 1.00 97.25 191 PHE A CA 1
ATOM 1431 C C . PHE A 1 191 ? 11.019 0.671 1.375 1.00 97.25 191 PHE A C 1
ATOM 1433 O O . PHE A 1 191 ? 10.203 -0.041 0.798 1.00 97.25 191 PHE A O 1
ATOM 1440 N N . GLU A 1 192 ? 12.247 0.874 0.924 1.00 95.62 192 GLU A N 1
ATOM 1441 C CA . GLU A 1 192 ? 12.898 0.063 -0.103 1.00 95.62 192 GLU A CA 1
ATOM 1442 C C . GLU A 1 192 ? 13.455 -1.208 0.544 1.00 95.62 192 GLU A C 1
ATOM 1444 O O . GLU A 1 192 ? 13.926 -1.148 1.679 1.00 95.62 192 GLU A O 1
ATOM 1449 N N . LEU A 1 193 ? 13.389 -2.351 -0.144 1.00 92.06 193 LEU A N 1
ATOM 1450 C CA . LEU A 1 193 ? 14.137 -3.542 0.269 1.00 92.06 193 LEU A CA 1
ATOM 1451 C C . LEU A 1 193 ? 15.396 -3.667 -0.595 1.00 92.06 193 LEU A C 1
ATOM 1453 O O . LEU A 1 193 ? 15.294 -4.037 -1.776 1.00 92.06 193 LEU A O 1
ATOM 1457 N N . ASP A 1 194 ? 16.544 -3.373 0.014 1.00 83.25 194 ASP A N 1
ATOM 1458 C CA . ASP A 1 194 ? 17.892 -3.444 -0.575 1.00 83.25 194 ASP A CA 1
ATOM 1459 C C . ASP A 1 194 ? 18.652 -4.669 -0.040 1.00 83.25 194 ASP A C 1
ATOM 1461 O O . ASP A 1 194 ? 18.668 -4.879 1.198 1.00 83.25 194 ASP A O 1
#

Secondary structure (DSSP, 8-state):
--S-GGGHHHHHHHS-GGGTTSPEEEEEEHHHH-SSHHHHHHHHTTS-TT--EEEEEEEEETTS-EEEEEEEESS-----BTSPPPHHHHHHTT--GGG-EEEEEEB-SSSB---EEEE--SS----EE-BTT-SEEEESSSS-SEEEETTSSEEEE--BTTTTB--SSPPPTTPPTTPPEEEEEEEEEEEEE-

Organism: NCBI:txid73915

Radius of gyration: 15.22 Å; Cα contacts (8 Å, |Δi|>4): 493; chains: 1; bounding box: 43×32×42 Å

Foldseek 3Di:
DLDDPVCVVVVLVLADPVLNVFDWDWQDKCVVQHQFQVSVQVSQVVDQQQFKKKKWFFWAFPVRWTKIKIKIGRGTRHAPAPAACAPVNCVVSVGDLQRMKIKMWTHDPVDIDDIDMFTFPPQGSRAWHQHPVRQKIFGAPPFTQWIAGRRSFKIKGACHNRRNDHNSDDADVPDDPGDIGMITTPIMIMITGD

Mean predicted aligned error: 4.05 Å